Protein AF-A0A7J6N5G7-F1 (afdb_monomer_lite)

Secondary structure (DSSP, 8-state):
---SSSSSSS---------------PPPP---------------EEEGGGTT-TT---EEEPPPHHHHHHHHHHHHHHH----GGGSPPHHHHHHHHHHHHTT------TTTS-TTHHHHHHHHHHHTEEEETTEEEE----PPPPHHHHHHHHHHHHHHHHHTTS--HHHHHHHHHHHHHHHHHSGGGHHHHHHHHHHIIIIIHHHHHHH-TTS-HHHHHHHHHH-HHHHIIIIIHHHHHHHHHHTS-GGGGS------PPPP--SGGGEE---STTB---PPPTT-PEEB-TTT--B--PPTT--B-HHHHHHHHHHHHHHHTT----------------

Foldseek 3Di:
DDDDPPPPPPPPPPPPDDDDDDDDDDDDDDDDDDDDDDDDPPADKDALCQAFNVPGRDIFGFDDPVLLVVLVVVLCVVPNDDDPQLAADSVNLRSLVVCVVVVAQSHGDLVNQFGPNVVVVVVLVVVQFDQDVNDTHGDDPPDDDDPVSSVSSLSSSLNSCVSVVLADPVLSVLLVVLLVVLCVVQVVPVVLSSVLVNCLRRPVLVVVCVVPVPRRSSVSSNVSSVPPVSCCVSRVVVSVVVVLVVPPDPPPPDDDPDPDDDDDDDPSQQEDAPDDDFFDQLDADPSNHFYQDSVPRDTDNDHGDDGGDPVVVVVVVVVVVVVVVVPDDDDDDDDDDDDDDD

Organism: Perkinsus olseni (NCBI:txid32597)

Structure (mmCIF, N/CA/C/O backbone):
data_AF-A0A7J6N5G7-F1
#
_entry.id   AF-A0A7J6N5G7-F1
#
loop_
_atom_site.group_PDB
_atom_site.id
_atom_site.type_symbol
_atom_site.label_atom_id
_atom_site.label_alt_id
_atom_site.label_comp_id
_atom_site.label_asym_id
_atom_site.label_entity_id
_atom_site.label_seq_id
_atom_site.pdbx_PDB_ins_code
_atom_site.Cartn_x
_atom_site.Cartn_y
_atom_site.Cartn_z
_atom_site.occupancy
_atom_site.B_iso_or_equiv
_atom_site.auth_seq_id
_atom_site.auth_comp_id
_atom_site.auth_asym_id
_atom_site.auth_atom_id
_atom_site.pdbx_PDB_model_num
ATOM 1 N N . MET A 1 1 ? 9.348 24.529 26.855 1.00 42.06 1 MET A N 1
ATOM 2 C CA . MET A 1 1 ? 9.200 24.409 25.388 1.00 42.06 1 MET A CA 1
ATOM 3 C C . MET A 1 1 ? 7.740 24.044 25.091 1.00 42.06 1 MET A C 1
ATOM 5 O O . MET A 1 1 ? 7.434 22.924 24.722 1.00 42.06 1 MET A O 1
ATOM 9 N N . LEU A 1 2 ? 6.836 24.986 25.382 1.00 37.34 2 LEU A N 1
ATOM 10 C CA . LEU A 1 2 ? 5.372 24.853 25.409 1.00 37.34 2 LEU A CA 1
ATOM 11 C C . LEU A 1 2 ? 4.819 26.049 24.627 1.00 37.34 2 LEU A C 1
ATOM 13 O O . LEU A 1 2 ? 4.641 27.112 25.211 1.00 37.34 2 LEU A O 1
ATOM 17 N N . LEU A 1 3 ? 4.676 25.942 23.302 1.00 31.27 3 LEU A N 1
ATOM 18 C CA . LEU A 1 3 ? 4.141 27.064 22.513 1.00 31.27 3 LEU A CA 1
ATOM 19 C C . LEU A 1 3 ? 3.428 26.681 21.204 1.00 31.27 3 LEU A C 1
ATOM 21 O O . LEU A 1 3 ? 3.212 27.548 20.366 1.00 31.27 3 LEU A O 1
ATOM 25 N N . TYR A 1 4 ? 3.022 25.418 21.026 1.00 37.22 4 TYR A N 1
ATOM 26 C CA . TYR A 1 4 ? 2.276 24.997 19.827 1.00 37.22 4 TYR A CA 1
ATOM 27 C C . TYR A 1 4 ? 0.845 24.496 20.084 1.00 37.22 4 TYR A C 1
ATOM 29 O O . TYR A 1 4 ? 0.129 24.234 19.121 1.00 37.22 4 TYR A O 1
ATOM 37 N N . ASP A 1 5 ? 0.378 24.473 21.337 1.00 38.09 5 ASP A N 1
ATOM 38 C CA . ASP A 1 5 ? -0.960 23.958 21.679 1.00 38.09 5 ASP A CA 1
ATOM 39 C C . ASP A 1 5 ? -2.084 25.013 21.725 1.00 38.09 5 ASP A C 1
ATOM 41 O O . ASP A 1 5 ? -3.243 24.656 21.904 1.00 38.09 5 ASP A O 1
ATOM 45 N N . LEU A 1 6 ? -1.812 26.305 21.488 1.00 35.53 6 LEU A N 1
ATOM 46 C CA . LEU A 1 6 ? -2.852 27.348 21.599 1.00 35.53 6 LEU A CA 1
ATOM 47 C C . LEU A 1 6 ? -3.613 27.695 20.304 1.00 35.53 6 LEU A C 1
ATOM 49 O O . LEU A 1 6 ? -4.620 28.394 20.364 1.00 35.53 6 LEU A O 1
ATOM 53 N N . CYS A 1 7 ? -3.200 27.221 19.124 1.00 37.16 7 CYS A N 1
ATOM 54 C CA . CYS A 1 7 ? -3.794 27.702 17.861 1.00 37.16 7 CYS A CA 1
ATOM 55 C C . CYS A 1 7 ? -5.047 26.925 17.397 1.00 37.16 7 CYS A C 1
ATOM 57 O O . CYS A 1 7 ? -5.598 27.212 16.335 1.00 37.16 7 CYS A O 1
ATOM 59 N N . ARG A 1 8 ? -5.524 25.932 18.162 1.00 43.69 8 ARG A N 1
ATOM 60 C CA . ARG A 1 8 ? -6.646 25.074 17.733 1.00 43.69 8 ARG A CA 1
ATOM 61 C C . ARG A 1 8 ? -8.001 25.438 18.349 1.00 43.69 8 ARG A C 1
ATOM 63 O O . ARG A 1 8 ? -9.015 25.127 17.733 1.00 43.69 8 ARG A O 1
ATOM 70 N N . GLU A 1 9 ? -8.035 26.133 19.487 1.00 43.50 9 GLU A N 1
ATOM 71 C CA . GLU A 1 9 ? -9.290 26.386 20.223 1.00 43.50 9 GLU A CA 1
ATOM 72 C C . GLU A 1 9 ? -9.841 27.821 20.111 1.00 43.50 9 GLU A C 1
ATOM 74 O O . GLU A 1 9 ? -10.980 28.058 20.497 1.00 43.50 9 GLU A O 1
ATOM 79 N N . GLN A 1 10 ? -9.108 28.775 19.517 1.00 39.91 10 GLN A N 1
ATOM 80 C CA . GLN A 1 10 ? -9.564 30.177 19.387 1.00 39.91 10 GLN A CA 1
ATOM 81 C C . GLN A 1 10 ? -9.969 30.625 17.974 1.00 39.91 10 GLN A C 1
ATOM 83 O O . GLN A 1 10 ? -10.505 31.720 17.812 1.00 39.91 10 GLN A O 1
ATOM 88 N N . CYS A 1 11 ? -9.800 29.797 16.940 1.00 38.97 11 CYS A N 1
ATOM 89 C CA . CYS A 1 11 ? -10.343 30.121 15.618 1.00 38.97 11 CYS A CA 1
ATOM 90 C C . CYS A 1 11 ? -11.812 29.689 15.524 1.00 38.97 11 CYS A C 1
ATOM 92 O O . CYS A 1 11 ? -12.139 28.679 14.903 1.00 38.97 11 CYS A O 1
ATOM 94 N N . GLY A 1 12 ? -12.692 30.493 16.127 1.00 39.62 12 GLY A N 1
ATOM 95 C CA . GLY A 1 12 ? -14.143 30.488 15.922 1.00 39.62 12 GLY A CA 1
ATOM 96 C C . GLY A 1 12 ? -14.539 30.881 14.494 1.00 39.62 12 GLY A C 1
ATOM 97 O O . GLY A 1 12 ? -15.271 31.845 14.283 1.00 39.62 12 GLY A O 1
ATOM 98 N N . LEU A 1 13 ? -14.060 30.138 13.495 1.00 32.88 13 LEU A N 1
ATOM 99 C CA . LEU A 1 13 ? -14.545 30.234 12.125 1.00 32.88 13 LEU A CA 1
ATOM 100 C C . LEU A 1 13 ? -15.880 29.495 12.036 1.00 32.88 13 LEU A C 1
ATOM 102 O O . LEU A 1 13 ? -15.953 28.317 11.686 1.00 32.88 13 LEU A O 1
ATOM 106 N N . LEU A 1 14 ? -16.946 30.235 12.345 1.00 36.66 14 LEU A N 1
ATOM 107 C CA . LEU A 1 14 ? -18.265 29.994 11.780 1.00 36.66 14 LEU A CA 1
ATOM 108 C C . LEU A 1 14 ? -18.095 29.880 10.262 1.00 36.66 14 LEU A C 1
ATOM 110 O O . LEU A 1 14 ? -17.840 30.870 9.575 1.00 36.66 14 LEU A O 1
ATOM 114 N N . LEU A 1 15 ? -18.217 28.662 9.737 1.00 36.66 15 LEU A N 1
ATOM 115 C CA . LEU A 1 15 ? -18.420 28.430 8.314 1.00 36.66 15 LEU A CA 1
ATOM 116 C C . LEU A 1 15 ? -19.811 28.966 7.961 1.00 36.66 15 LEU A C 1
ATOM 118 O O . LEU A 1 15 ? -20.787 28.224 7.894 1.00 36.66 15 LEU A O 1
ATOM 122 N N . ALA A 1 16 ? -19.899 30.281 7.775 1.00 36.06 16 ALA A N 1
ATOM 123 C CA . ALA A 1 16 ? -21.010 30.906 7.094 1.00 36.06 16 ALA A CA 1
ATOM 124 C C . ALA A 1 16 ? -20.967 30.451 5.634 1.00 36.06 16 ALA A C 1
ATOM 126 O O . ALA A 1 16 ? -20.149 30.894 4.828 1.00 36.06 16 ALA A O 1
ATOM 127 N N . SER A 1 17 ? -21.857 29.520 5.320 1.00 42.69 17 SER A N 1
ATOM 128 C CA . SER A 1 17 ? -22.293 29.202 3.973 1.00 42.69 17 SER A CA 1
ATOM 129 C C . SER A 1 17 ? -22.656 30.490 3.234 1.00 42.69 17 SER A C 1
ATOM 131 O O . SER A 1 17 ? -23.582 31.198 3.631 1.00 42.69 17 SER A O 1
ATOM 133 N N . ARG A 1 18 ? -21.968 30.785 2.130 1.00 34.62 18 ARG A N 1
ATOM 134 C CA . ARG A 1 18 ? -22.496 31.699 1.114 1.00 34.62 18 ARG A CA 1
ATOM 135 C C . ARG A 1 18 ? -22.065 31.252 -0.276 1.00 34.62 18 ARG A C 1
ATOM 137 O O . ARG A 1 18 ? -21.105 31.747 -0.854 1.00 34.62 18 ARG A O 1
ATOM 144 N N . THR A 1 19 ? -22.800 30.277 -0.793 1.00 38.56 19 THR A N 1
ATOM 145 C CA . THR A 1 19 ? -22.878 29.973 -2.220 1.00 38.56 19 THR A CA 1
ATOM 146 C C . THR A 1 19 ? -23.928 30.899 -2.834 1.00 38.56 19 THR A C 1
ATOM 148 O O . THR A 1 19 ? -25.117 30.762 -2.571 1.00 38.56 19 THR A O 1
ATOM 151 N N . THR A 1 20 ? -23.477 31.859 -3.633 1.00 35.22 20 THR A N 1
ATOM 152 C CA . THR A 1 20 ? -24.257 32.674 -4.581 1.00 35.22 20 THR A CA 1
ATOM 153 C C . THR A 1 20 ? -23.272 32.937 -5.730 1.00 35.22 20 THR A C 1
ATOM 155 O O . THR A 1 20 ? -22.166 33.376 -5.438 1.00 35.22 20 THR A O 1
ATOM 158 N N . MET A 1 21 ? -23.509 32.657 -7.011 1.00 33.59 21 MET A N 1
ATOM 159 C CA . MET A 1 21 ? -24.745 32.706 -7.786 1.00 33.59 21 MET A CA 1
ATOM 160 C C . MET A 1 21 ? -24.687 31.740 -8.983 1.00 33.59 21 MET A C 1
ATOM 162 O O . MET A 1 21 ? -23.706 31.750 -9.719 1.00 33.59 21 MET A O 1
ATOM 166 N N . GLU A 1 22 ? -25.772 31.005 -9.226 1.00 37.59 22 GLU A N 1
ATOM 167 C CA . GLU A 1 22 ? -26.214 30.675 -10.586 1.00 37.59 22 GLU A CA 1
ATOM 168 C C . GLU A 1 22 ? -27.569 31.352 -10.808 1.00 37.59 22 GLU A C 1
ATOM 170 O O . GLU A 1 22 ? -28.441 31.357 -9.934 1.00 37.59 22 GLU A O 1
ATOM 175 N N . ALA A 1 23 ? -27.695 32.001 -11.960 1.00 41.81 23 ALA A N 1
ATOM 176 C CA . ALA A 1 23 ? -28.839 32.797 -12.355 1.00 41.81 23 ALA A CA 1
ATOM 177 C C . ALA A 1 23 ? -29.904 31.927 -13.046 1.00 41.81 23 ALA A C 1
ATOM 179 O O . ALA A 1 23 ? -29.663 31.382 -14.115 1.00 41.81 23 ALA A O 1
ATOM 180 N N . GLY A 1 24 ? -31.087 31.867 -12.428 1.00 36.72 24 GLY A N 1
ATOM 181 C CA . GLY A 1 24 ? -32.386 32.153 -13.051 1.00 36.72 24 GLY A CA 1
ATOM 182 C C . GLY A 1 24 ? -32.968 31.213 -14.118 1.00 36.72 24 GLY A C 1
ATOM 183 O O . GLY A 1 24 ? -32.646 31.338 -15.292 1.00 36.72 24 GLY A O 1
ATOM 184 N N . ALA A 1 25 ? -34.009 30.461 -13.732 1.00 43.69 25 ALA A N 1
ATOM 185 C CA . ALA A 1 25 ? -35.291 30.371 -14.456 1.00 43.69 25 ALA A CA 1
ATOM 186 C C . ALA A 1 25 ? -36.427 29.935 -13.486 1.00 43.69 25 ALA A C 1
ATOM 188 O O . ALA A 1 25 ? -36.133 29.278 -12.485 1.00 43.69 25 ALA A O 1
ATOM 189 N N . PRO A 1 26 ? -37.697 30.345 -13.702 1.00 52.44 26 PRO A N 1
ATOM 190 C CA . PRO A 1 26 ? -38.676 30.536 -12.627 1.00 52.44 26 PRO A CA 1
ATOM 191 C C . PRO A 1 26 ? -39.513 29.301 -12.262 1.00 52.44 26 PRO A C 1
ATOM 193 O O . PRO A 1 26 ? -39.851 28.464 -13.096 1.00 52.44 26 PRO A O 1
ATOM 196 N N . ALA A 1 27 ? -39.896 29.257 -10.983 1.00 43.00 27 ALA A N 1
ATOM 197 C CA . ALA A 1 27 ? -40.748 28.252 -10.362 1.00 43.00 27 ALA A CA 1
ATOM 198 C C . ALA A 1 27 ? -42.249 28.550 -10.544 1.00 43.00 27 ALA A C 1
ATOM 200 O O . ALA A 1 27 ? -42.696 29.680 -10.344 1.00 43.00 27 ALA A O 1
ATOM 201 N N . VAL A 1 28 ? -43.029 27.502 -10.825 1.00 53.41 28 VAL A N 1
ATOM 202 C CA . VAL A 1 28 ? -44.483 27.452 -10.605 1.00 53.41 28 VAL A CA 1
ATOM 203 C C . VAL A 1 28 ? -44.721 26.832 -9.228 1.00 53.41 28 VAL A C 1
ATOM 205 O O . VAL A 1 28 ? -44.154 25.793 -8.894 1.00 53.41 28 VAL A O 1
ATOM 208 N N . GLY A 1 29 ? -45.506 27.530 -8.408 1.00 49.00 29 GLY A N 1
ATOM 209 C CA . GLY A 1 29 ? -45.673 27.269 -6.985 1.00 49.00 29 GLY A CA 1
ATOM 210 C C . GLY A 1 29 ? -46.478 26.018 -6.633 1.00 49.00 29 GLY A C 1
ATOM 211 O O . GLY A 1 29 ? -47.439 25.644 -7.300 1.00 49.00 29 GLY A O 1
ATOM 212 N N . GLY A 1 30 ? -46.111 25.434 -5.495 1.00 43.88 30 GLY A N 1
ATOM 213 C CA . GLY A 1 30 ? -46.884 24.427 -4.780 1.00 43.88 30 GLY A CA 1
ATOM 214 C C . GLY A 1 30 ? -46.457 24.415 -3.315 1.00 43.88 30 GLY A C 1
ATOM 215 O O . GLY A 1 30 ? -45.415 23.864 -2.972 1.00 43.88 30 GLY A O 1
ATOM 216 N N . ALA A 1 31 ? -47.241 25.063 -2.454 1.00 47.94 31 ALA A N 1
ATOM 217 C CA . ALA A 1 31 ? -47.025 25.077 -1.013 1.00 47.94 31 ALA A CA 1
ATOM 218 C C . ALA A 1 31 ? -47.345 23.693 -0.427 1.00 47.94 31 ALA A C 1
ATOM 220 O O . ALA A 1 31 ? -48.491 23.244 -0.463 1.00 47.94 31 ALA A O 1
ATOM 221 N N . ARG A 1 32 ? -46.334 23.017 0.129 1.00 48.00 32 ARG A N 1
ATOM 222 C CA . ARG A 1 32 ? -46.497 21.790 0.918 1.00 48.00 32 ARG A CA 1
ATOM 223 C C . ARG A 1 32 ? -45.944 22.024 2.322 1.00 48.00 32 ARG A C 1
ATOM 225 O O . ARG A 1 32 ? -44.808 22.460 2.481 1.00 48.00 32 ARG A O 1
ATOM 232 N N . ALA A 1 33 ? -46.787 21.768 3.320 1.00 50.19 33 ALA A N 1
ATOM 233 C CA . ALA A 1 33 ? -46.494 21.935 4.737 1.00 50.19 33 ALA A CA 1
ATOM 234 C C . ALA A 1 33 ? -45.300 21.066 5.169 1.00 50.19 33 ALA A C 1
ATOM 236 O O . ALA A 1 33 ? -45.283 19.856 4.937 1.00 50.19 33 ALA A O 1
ATOM 237 N N . ALA A 1 34 ? -44.310 21.701 5.796 1.00 48.69 34 ALA A N 1
ATOM 238 C CA . ALA A 1 34 ? -43.117 21.062 6.328 1.00 48.69 34 ALA A CA 1
ATOM 239 C C . ALA A 1 34 ? -43.431 20.380 7.670 1.00 48.69 34 ALA A C 1
ATOM 241 O O . ALA A 1 34 ? -43.768 21.042 8.649 1.00 48.69 34 ALA A O 1
ATOM 242 N N . GLN A 1 35 ? -43.304 19.054 7.711 1.00 54.84 35 GLN A N 1
ATOM 243 C CA . GLN A 1 35 ? -43.205 18.292 8.953 1.00 54.84 35 GLN A CA 1
ATOM 244 C C . GLN A 1 35 ? -41.731 18.264 9.372 1.00 54.84 35 GLN A C 1
ATOM 246 O O . GLN A 1 35 ? -40.888 17.695 8.681 1.00 54.84 35 GLN A O 1
ATOM 251 N N . SER A 1 36 ? -41.412 18.914 10.489 1.00 54.22 36 SER A N 1
ATOM 252 C CA . SER A 1 36 ? -40.080 18.937 11.092 1.00 54.22 36 SER A CA 1
ATOM 253 C C . SER A 1 36 ? -39.845 17.657 11.898 1.00 54.22 36 SER A C 1
ATOM 255 O O . SER A 1 36 ? -40.132 17.605 13.094 1.00 54.22 36 SER A O 1
ATOM 257 N N . GLY A 1 37 ? -39.360 16.607 11.232 1.00 68.56 37 GLY A N 1
ATOM 258 C CA . GLY A 1 37 ? -38.784 15.437 11.899 1.00 68.56 37 GLY A CA 1
ATOM 259 C C . GLY A 1 37 ? -37.363 15.724 12.414 1.00 68.56 37 GLY A C 1
ATOM 260 O O . GLY A 1 37 ? -36.695 16.611 11.876 1.00 68.56 37 GLY A O 1
ATOM 261 N N . PRO A 1 38 ? -36.876 15.001 13.442 1.00 61.16 38 PRO A N 1
ATOM 262 C CA . PRO A 1 38 ? -35.502 15.124 13.918 1.00 61.16 38 PRO A CA 1
ATOM 263 C C . PRO A 1 38 ? -34.534 14.802 12.776 1.00 61.16 38 PRO A C 1
ATOM 265 O O . PRO A 1 38 ? -34.498 13.689 12.253 1.00 61.16 38 PRO A O 1
ATOM 268 N N . GLN A 1 39 ? -33.780 15.815 12.364 1.00 61.25 39 GLN A N 1
ATOM 269 C CA . GLN A 1 39 ? -32.855 15.754 11.244 1.00 61.25 39 GLN A CA 1
ATOM 270 C C . GLN A 1 39 ? -31.654 14.891 11.659 1.00 61.25 39 GLN A C 1
ATOM 272 O O . GLN A 1 39 ? -30.775 15.349 12.389 1.00 61.25 39 GLN A O 1
ATOM 277 N N . GLN A 1 40 ? -31.645 13.617 11.253 1.00 66.31 40 GLN A N 1
ATOM 278 C CA . GLN A 1 40 ? -30.474 12.757 11.411 1.00 66.31 40 GLN A CA 1
ATOM 279 C C . GLN A 1 40 ? -29.306 13.409 10.667 1.00 66.31 40 GLN A C 1
ATOM 281 O O . GLN A 1 40 ? -29.355 13.605 9.453 1.00 66.31 40 GLN A O 1
ATOM 286 N N . VAL A 1 41 ? -28.275 13.806 11.412 1.00 77.38 41 VAL A N 1
ATOM 287 C CA . VAL A 1 41 ? -27.042 14.346 10.839 1.00 77.38 41 VAL A CA 1
ATOM 288 C C . VAL A 1 41 ? -26.324 13.180 10.173 1.00 77.38 41 VAL A C 1
ATOM 290 O O . VAL A 1 41 ? -25.709 12.360 10.853 1.00 77.38 41 VAL A O 1
ATOM 293 N N . GLU A 1 42 ? -26.443 13.072 8.850 1.00 76.81 42 GLU A N 1
ATOM 294 C CA . GLU A 1 42 ? -25.726 12.038 8.112 1.00 76.81 42 GLU A CA 1
ATOM 295 C C . GLU A 1 42 ? -24.209 12.198 8.300 1.00 76.81 42 GLU A C 1
ATOM 297 O O . GLU A 1 42 ? -23.679 13.319 8.253 1.00 76.81 42 GLU A O 1
ATOM 302 N N . PRO A 1 43 ? -23.482 11.088 8.510 1.00 82.62 43 PRO A N 1
ATOM 303 C CA . PRO A 1 43 ? -22.042 11.131 8.667 1.00 82.62 43 PRO A CA 1
ATOM 304 C C . PRO A 1 43 ? -21.401 11.682 7.393 1.00 82.62 43 PRO A C 1
ATOM 306 O O . PRO A 1 43 ? -21.711 11.277 6.272 1.00 82.62 43 PRO A O 1
ATOM 309 N N . LYS A 1 44 ? -20.468 12.620 7.566 1.00 89.94 44 LYS A N 1
ATOM 310 C CA . LYS A 1 44 ? -19.748 13.254 6.460 1.00 89.94 44 LYS A CA 1
ATOM 311 C C . LYS A 1 44 ? -19.049 12.195 5.598 1.00 89.94 44 LYS A C 1
ATOM 313 O O . LYS A 1 44 ? -18.094 11.564 6.055 1.00 89.94 44 LYS A O 1
ATOM 318 N N . ARG A 1 45 ? -19.479 12.063 4.340 1.00 94.69 45 ARG A N 1
ATOM 319 C CA . ARG A 1 45 ? -18.858 11.175 3.346 1.00 94.69 45 ARG A CA 1
ATOM 320 C C . ARG A 1 45 ? -17.717 11.873 2.608 1.00 94.69 45 ARG A C 1
ATOM 322 O O . ARG A 1 45 ? -17.798 13.061 2.290 1.00 94.69 45 ARG A O 1
ATOM 329 N N . LEU A 1 46 ? -16.647 11.134 2.335 1.00 95.50 46 LEU A N 1
ATOM 330 C CA . LEU A 1 46 ? -15.479 11.585 1.574 1.00 95.50 46 LEU A CA 1
ATOM 331 C C . LEU A 1 46 ? -15.260 10.670 0.365 1.00 95.50 46 LEU A C 1
ATOM 333 O O . LEU A 1 46 ? -15.658 9.512 0.386 1.00 95.50 46 LEU A O 1
ATOM 337 N N . LYS A 1 47 ? -14.635 11.192 -0.697 1.00 96.56 47 LYS A N 1
ATOM 338 C CA . LYS A 1 47 ? -14.363 10.433 -1.929 1.00 96.56 47 LYS A CA 1
ATOM 339 C C . LYS A 1 47 ? -13.123 9.555 -1.787 1.00 96.56 47 LYS A C 1
ATOM 341 O O . LYS A 1 47 ? -12.082 10.062 -1.367 1.00 96.56 47 LYS A O 1
ATOM 346 N N . MET A 1 48 ? -13.214 8.299 -2.215 1.00 96.56 48 MET A N 1
ATOM 347 C CA . MET A 1 48 ? -12.121 7.324 -2.172 1.00 96.56 48 MET A CA 1
ATOM 348 C C . MET A 1 48 ? -10.936 7.757 -3.052 1.00 96.56 48 MET A C 1
ATOM 350 O O . MET A 1 48 ? -9.786 7.696 -2.612 1.00 96.56 48 MET A O 1
ATOM 354 N N . SER A 1 49 ? -11.219 8.362 -4.213 1.00 94.31 49 SER A N 1
ATOM 355 C CA . SER A 1 49 ? -10.226 8.923 -5.147 1.00 94.31 49 SER A CA 1
ATOM 356 C C . SER A 1 49 ? -9.262 9.958 -4.593 1.00 94.31 49 SER A C 1
ATOM 358 O O . SER A 1 49 ? -8.199 10.192 -5.172 1.00 94.31 49 SER A O 1
ATOM 360 N N . LEU A 1 50 ? -9.600 10.590 -3.472 1.00 92.62 50 LEU A N 1
ATOM 361 C CA . LEU A 1 50 ? -8.712 11.548 -2.824 1.00 92.62 50 LEU A CA 1
ATOM 362 C C . LEU A 1 50 ? -7.747 10.896 -1.837 1.00 92.62 50 LEU A C 1
ATOM 364 O O . LEU A 1 50 ? -6.734 11.514 -1.525 1.00 92.62 50 LEU A O 1
ATOM 368 N N . PHE A 1 51 ? -8.070 9.704 -1.332 1.00 94.50 51 PHE A N 1
ATOM 369 C CA . PHE A 1 51 ? -7.375 9.109 -0.192 1.00 94.50 51 PHE A CA 1
ATOM 370 C C . PHE A 1 51 ? -6.683 7.790 -0.528 1.00 94.50 51 PHE A C 1
ATOM 372 O O . PHE A 1 51 ? -5.582 7.573 -0.035 1.00 94.50 51 PHE A O 1
ATOM 379 N N . VAL A 1 52 ? -7.278 6.951 -1.379 1.00 95.38 52 VAL A N 1
ATOM 380 C CA . VAL A 1 52 ? -6.820 5.575 -1.626 1.00 95.38 52 VAL A CA 1
ATOM 381 C C . VAL A 1 52 ? -6.326 5.386 -3.053 1.00 95.38 52 VAL A C 1
ATOM 383 O O . VAL A 1 52 ? -5.149 5.084 -3.242 1.00 95.38 52 VAL A O 1
ATOM 386 N N . ASP A 1 53 ? -7.184 5.587 -4.054 1.00 94.38 53 ASP A N 1
ATOM 387 C CA . ASP A 1 53 ? -6.826 5.381 -5.457 1.00 94.38 53 ASP A CA 1
ATOM 388 C C . ASP A 1 53 ? -7.584 6.328 -6.377 1.00 94.38 53 ASP A C 1
ATOM 390 O O . ASP A 1 53 ? -8.804 6.343 -6.383 1.00 94.38 53 ASP A O 1
ATOM 394 N N . SER A 1 54 ? -6.865 7.093 -7.197 1.00 91.94 54 SER A N 1
ATOM 395 C CA . SER A 1 54 ? -7.420 8.163 -8.031 1.00 91.94 54 SER A CA 1
ATOM 396 C C . SER A 1 54 ? -8.512 7.739 -9.019 1.00 91.94 54 SER A C 1
ATOM 398 O O . SER A 1 54 ? -9.228 8.615 -9.500 1.00 91.94 54 SER A O 1
ATOM 400 N N . VAL A 1 55 ? -8.624 6.444 -9.325 1.00 93.25 55 VAL A N 1
ATOM 401 C CA . VAL A 1 55 ? -9.657 5.884 -10.213 1.00 93.25 55 VAL A CA 1
ATOM 402 C C . VAL A 1 55 ? -10.884 5.355 -9.461 1.00 93.25 55 VAL A C 1
ATOM 404 O O . VAL A 1 55 ? -11.838 4.912 -10.090 1.00 93.25 55 VAL A O 1
ATOM 407 N N . ASP A 1 56 ? -10.871 5.402 -8.130 1.00 95.06 56 ASP A N 1
ATOM 408 C CA . ASP A 1 56 ? -11.956 4.921 -7.281 1.00 95.06 56 ASP A CA 1
ATOM 409 C C . ASP A 1 56 ? -12.986 6.037 -7.022 1.00 95.06 56 ASP A C 1
ATOM 411 O O . ASP A 1 56 ? -12.771 6.970 -6.235 1.00 95.06 56 ASP A O 1
ATOM 415 N N . ASP A 1 57 ? -14.126 5.946 -7.707 1.00 95.62 57 ASP A N 1
ATOM 416 C CA . ASP A 1 57 ? -15.252 6.878 -7.574 1.00 95.62 57 ASP A CA 1
ATOM 417 C C . ASP A 1 57 ? -16.130 6.614 -6.335 1.00 95.62 57 ASP A C 1
ATOM 419 O O . ASP A 1 57 ? -17.123 7.315 -6.108 1.00 95.62 57 ASP A O 1
ATOM 423 N N . GLY A 1 58 ? -15.754 5.643 -5.499 1.00 96.88 58 GLY A N 1
ATOM 424 C CA . GLY A 1 58 ? -16.430 5.312 -4.256 1.00 96.88 58 GLY A CA 1
ATOM 425 C C . GLY A 1 58 ? -16.397 6.432 -3.213 1.00 96.88 58 GLY A C 1
ATOM 426 O O . GLY A 1 58 ? -15.718 7.463 -3.331 1.00 96.88 58 GLY A O 1
ATOM 427 N N . SER A 1 59 ? -17.148 6.230 -2.130 1.00 97.25 59 SER A N 1
ATOM 428 C CA . SER A 1 59 ? -17.135 7.145 -0.989 1.00 97.25 59 SER A CA 1
ATOM 429 C C . SER A 1 59 ? -17.300 6.422 0.337 1.00 97.25 59 SER A C 1
ATOM 431 O O . SER A 1 59 ? -18.117 5.514 0.455 1.00 97.25 59 SER A O 1
ATOM 433 N N . PHE A 1 60 ? -16.578 6.894 1.349 1.00 97.38 60 PHE A N 1
ATOM 434 C CA . PHE A 1 60 ? -16.516 6.282 2.673 1.00 97.38 60 PHE A CA 1
ATOM 435 C C . PHE A 1 60 ? -16.982 7.249 3.763 1.00 97.38 60 PHE A C 1
ATOM 437 O O . PHE A 1 60 ? -16.932 8.476 3.600 1.00 97.38 60 PHE A O 1
ATOM 444 N N . ALA A 1 61 ? -17.437 6.687 4.882 1.00 97.00 61 ALA A N 1
ATOM 445 C CA . ALA A 1 61 ? -17.751 7.433 6.094 1.00 97.00 61 ALA A CA 1
ATOM 446 C C . ALA A 1 61 ? -16.490 7.615 6.947 1.00 97.00 61 ALA A C 1
ATOM 448 O O . ALA A 1 61 ? -15.641 6.731 7.035 1.00 97.00 61 ALA A O 1
ATOM 449 N N . LEU A 1 62 ? -16.360 8.780 7.573 1.00 96.75 62 LEU A N 1
ATOM 450 C CA . LEU A 1 62 ? -15.219 9.079 8.429 1.00 96.75 62 LEU A CA 1
ATOM 451 C C . LEU A 1 62 ? -15.387 8.424 9.806 1.00 96.75 62 LEU A C 1
ATOM 453 O O . LEU A 1 62 ? -16.443 8.566 10.419 1.00 96.75 62 LEU A O 1
ATOM 457 N N . LEU A 1 63 ? -14.330 7.785 10.312 1.00 96.44 63 LEU A N 1
ATOM 458 C CA . LEU A 1 63 ? -14.283 7.247 11.671 1.00 96.44 63 LEU A CA 1
ATOM 459 C C . LEU A 1 63 ? -14.596 8.318 12.724 1.00 96.44 63 LEU A C 1
ATOM 461 O O . LEU A 1 63 ? -14.195 9.489 12.598 1.00 96.44 63 LEU A O 1
ATOM 465 N N . ALA A 1 64 ? -15.252 7.889 13.805 1.00 96.12 64 ALA A N 1
ATOM 466 C CA . ALA A 1 64 ? -15.403 8.707 14.999 1.00 96.12 64 ALA A CA 1
ATOM 467 C C . ALA A 1 64 ? -14.021 9.117 15.538 1.00 96.12 64 ALA A C 1
ATOM 469 O O . ALA A 1 64 ? -13.012 8.428 15.343 1.00 96.12 64 ALA A O 1
ATOM 470 N N . ILE A 1 65 ? -13.947 10.288 16.175 1.00 96.50 65 ILE A N 1
ATOM 471 C CA . ILE A 1 65 ? -12.671 10.804 16.699 1.00 96.50 65 ILE A CA 1
ATOM 472 C C . ILE A 1 65 ? -12.162 9.876 17.801 1.00 96.50 65 ILE A C 1
ATOM 474 O O . ILE A 1 65 ? -10.962 9.613 17.891 1.00 96.50 65 ILE A O 1
ATOM 478 N N . GLU A 1 66 ? -13.086 9.365 18.602 1.00 97.31 66 GLU A N 1
ATOM 479 C CA . GLU A 1 66 ? -12.875 8.465 19.722 1.00 97.31 66 GLU A CA 1
ATOM 480 C C . GLU A 1 66 ? -12.287 7.136 19.236 1.00 97.31 66 GLU A C 1
ATOM 482 O O . GLU A 1 66 ? -11.263 6.699 19.763 1.00 97.31 66 GLU A O 1
ATOM 487 N N . ASP A 1 67 ? -12.850 6.558 18.169 1.00 97.44 67 ASP A N 1
ATOM 488 C CA . ASP A 1 67 ? -12.381 5.303 17.564 1.00 97.44 67 ASP A CA 1
ATOM 489 C C . ASP A 1 67 ? -10.980 5.433 16.962 1.00 97.44 67 ASP A C 1
ATOM 491 O O . ASP A 1 67 ? -10.125 4.566 17.136 1.00 97.44 67 ASP A O 1
ATOM 495 N N . TYR A 1 68 ? -10.704 6.534 16.261 1.00 97.88 68 TYR A N 1
ATOM 496 C CA . TYR A 1 68 ? -9.359 6.796 15.750 1.00 97.88 68 TYR A CA 1
ATOM 497 C C . TYR A 1 68 ? -8.351 6.977 16.895 1.00 97.88 68 TYR A C 1
ATOM 499 O O . TYR A 1 68 ? -7.246 6.432 16.858 1.00 97.88 68 TYR A O 1
ATOM 507 N N . SER A 1 69 ? -8.732 7.735 17.927 1.00 97.94 69 SER A N 1
ATOM 508 C CA . SER A 1 69 ? -7.852 8.051 19.055 1.00 97.94 69 SER A CA 1
ATOM 509 C C . SER A 1 69 ? -7.547 6.817 19.901 1.00 97.94 69 SER A C 1
ATOM 511 O O . SER A 1 69 ? -6.413 6.657 20.352 1.00 97.94 69 SER A O 1
ATOM 513 N N . SER A 1 70 ? -8.525 5.927 20.091 1.00 98.12 70 SER A N 1
ATOM 514 C CA . SER A 1 70 ? -8.343 4.670 20.820 1.00 98.12 70 SER A CA 1
ATOM 515 C C . SER A 1 70 ? -7.394 3.728 20.075 1.00 98.12 70 SER A C 1
ATOM 517 O O . SER A 1 70 ? -6.432 3.250 20.677 1.00 98.12 70 SER A O 1
ATOM 519 N N . ARG A 1 71 ? -7.569 3.563 18.755 1.00 98.19 71 ARG A N 1
ATOM 520 C CA . ARG A 1 71 ? -6.661 2.782 17.894 1.00 98.19 71 ARG A CA 1
ATOM 521 C C . ARG A 1 71 ? -5.243 3.338 17.900 1.00 98.19 71 ARG A C 1
ATOM 523 O O . ARG A 1 71 ? -4.286 2.585 18.055 1.00 98.19 71 ARG A O 1
ATOM 530 N N . LEU A 1 72 ? -5.092 4.658 17.783 1.00 97.94 72 LEU A N 1
ATOM 531 C CA . LEU A 1 72 ? -3.778 5.302 17.827 1.00 97.94 72 LEU A CA 1
ATOM 532 C C . LEU A 1 72 ? -3.107 5.135 19.196 1.00 97.94 72 LEU A C 1
ATOM 534 O O . LEU A 1 72 ? -1.906 4.878 19.264 1.00 97.94 72 LEU A O 1
ATOM 538 N N . LYS A 1 73 ? -3.870 5.260 20.288 1.00 97.75 73 LYS A N 1
ATOM 539 C CA . LYS A 1 73 ? -3.364 5.036 21.646 1.00 97.75 73 LYS A CA 1
ATOM 540 C C . LYS A 1 73 ? -2.892 3.595 21.822 1.00 97.75 73 LYS A C 1
ATOM 542 O O . LYS A 1 73 ? -1.788 3.394 22.315 1.00 97.75 73 LYS A O 1
ATOM 547 N N . PHE A 1 74 ? -3.689 2.619 21.394 1.00 97.44 74 PHE A N 1
ATOM 548 C CA . PHE A 1 74 ? -3.329 1.204 21.453 1.00 97.44 74 PHE A CA 1
ATOM 549 C C . PHE A 1 74 ? -2.074 0.899 20.623 1.00 97.44 74 PHE A C 1
ATOM 551 O O . PHE A 1 74 ? -1.128 0.296 21.124 1.00 97.44 74 PHE A O 1
ATOM 558 N N . PHE A 1 75 ? -2.001 1.417 19.395 1.00 97.62 75 PHE A N 1
ATOM 559 C CA . PHE A 1 75 ? -0.817 1.298 18.546 1.00 97.62 75 PHE A CA 1
ATOM 560 C C . PHE A 1 75 ? 0.444 1.853 19.228 1.00 97.62 75 PHE A C 1
ATOM 562 O O . PHE A 1 75 ? 1.470 1.178 19.286 1.00 97.62 75 PHE A O 1
ATOM 569 N N . LYS A 1 76 ? 0.365 3.051 19.819 1.00 97.25 76 LYS A N 1
ATOM 570 C CA . LYS A 1 76 ? 1.486 3.650 20.561 1.00 97.25 76 LYS A CA 1
ATOM 571 C C . LYS A 1 76 ? 1.865 2.871 21.820 1.00 97.25 76 LYS A C 1
ATOM 573 O O . LYS A 1 76 ? 3.034 2.847 22.186 1.00 97.25 76 LYS A O 1
ATOM 578 N N . GLN A 1 77 ? 0.903 2.238 22.489 1.00 97.25 77 GLN A N 1
ATOM 579 C CA . GLN A 1 77 ? 1.182 1.382 23.645 1.00 97.25 77 GLN A CA 1
ATOM 580 C C . GLN A 1 77 ? 1.972 0.132 23.251 1.00 97.25 77 GLN A C 1
ATOM 582 O O . GLN A 1 77 ? 2.862 -0.274 23.992 1.00 97.25 77 GLN A O 1
ATOM 587 N N . LEU A 1 78 ? 1.669 -0.458 22.092 1.00 95.50 78 LEU A N 1
ATOM 588 C CA . LEU A 1 78 ? 2.351 -1.656 21.605 1.00 95.50 78 LEU A CA 1
ATOM 589 C C . LEU A 1 78 ? 3.732 -1.366 21.006 1.00 95.50 78 LEU A C 1
ATOM 591 O O . LEU A 1 78 ? 4.654 -2.155 21.196 1.00 95.50 78 LEU A O 1
ATOM 595 N N . TYR A 1 79 ? 3.875 -0.257 20.275 1.00 94.62 79 TYR A N 1
ATOM 596 C CA . TYR A 1 79 ? 5.046 -0.010 19.422 1.00 94.62 79 TYR A CA 1
ATOM 597 C C . TYR A 1 79 ? 5.847 1.246 19.785 1.00 94.62 79 TYR A C 1
ATOM 599 O O . TYR A 1 79 ? 6.885 1.508 19.179 1.00 94.62 79 TYR A O 1
ATOM 607 N N . GLY A 1 80 ? 5.396 2.011 20.777 1.00 95.81 80 GLY A N 1
ATOM 608 C CA . GLY A 1 80 ? 6.007 3.275 21.175 1.00 95.81 80 GLY A CA 1
ATOM 609 C C . GLY A 1 80 ? 5.623 4.447 20.271 1.00 95.81 80 GLY A C 1
ATOM 610 O O . GLY A 1 80 ? 4.693 4.386 19.461 1.00 95.81 80 GLY A O 1
ATOM 611 N N . ASP A 1 81 ? 6.334 5.561 20.436 1.00 94.25 81 ASP A N 1
ATOM 612 C CA . ASP A 1 81 ? 6.109 6.752 19.625 1.00 94.25 81 ASP A CA 1
ATOM 613 C C . ASP A 1 81 ? 6.740 6.620 18.235 1.00 94.25 81 ASP A C 1
ATOM 615 O O . ASP A 1 81 ? 7.921 6.312 18.083 1.00 94.25 81 ASP A O 1
ATOM 619 N N . VAL A 1 82 ? 5.942 6.924 17.211 1.00 92.56 82 VAL A N 1
ATOM 620 C CA . VAL A 1 82 ? 6.376 7.000 15.812 1.00 92.56 82 VAL A CA 1
ATOM 621 C C . VAL A 1 82 ? 6.348 8.453 15.319 1.00 92.56 82 VAL A C 1
ATOM 623 O O . VAL A 1 82 ? 5.530 9.250 15.797 1.00 92.56 82 VAL A O 1
ATOM 626 N N . PRO A 1 83 ? 7.200 8.830 14.346 1.00 94.25 83 PRO A N 1
ATOM 627 C CA . PRO A 1 83 ? 7.167 10.161 13.749 1.00 94.25 83 PRO A CA 1
ATOM 628 C C . PRO A 1 83 ? 5.779 10.511 13.199 1.00 94.25 83 PRO A C 1
ATOM 630 O O . PRO A 1 83 ? 5.188 9.732 12.456 1.00 94.25 83 PRO A O 1
ATOM 633 N N . VAL A 1 84 ? 5.287 11.720 13.494 1.00 90.88 84 VAL A N 1
ATOM 634 C CA . VAL A 1 84 ? 3.956 12.193 13.058 1.00 90.88 84 VAL A CA 1
ATOM 635 C C . VAL A 1 84 ? 3.696 12.009 11.553 1.00 90.88 84 VAL A C 1
ATOM 637 O O . VAL A 1 84 ? 2.603 11.562 11.215 1.00 90.88 84 VAL A O 1
ATOM 640 N N . PRO A 1 85 ? 4.651 12.270 10.634 1.00 93.25 85 PRO A N 1
ATOM 641 C CA . PRO A 1 85 ? 4.423 12.058 9.201 1.00 93.25 85 PRO A CA 1
ATOM 642 C C . PRO A 1 8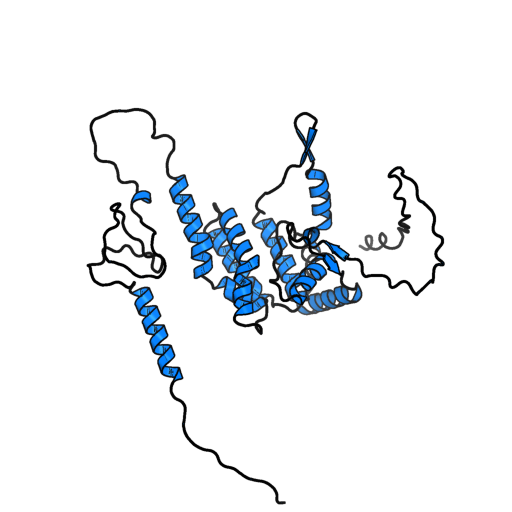5 ? 4.165 10.599 8.802 1.00 93.25 85 PRO A C 1
ATOM 644 O O . PRO A 1 85 ? 3.657 10.362 7.713 1.00 93.25 85 PRO A O 1
ATOM 647 N N . GLN A 1 86 ? 4.533 9.636 9.652 1.00 94.94 86 GLN A N 1
ATOM 648 C CA . GLN A 1 86 ? 4.343 8.202 9.425 1.00 94.94 86 GLN A CA 1
ATOM 649 C C . GLN A 1 86 ? 3.030 7.675 10.023 1.00 94.94 86 GLN A C 1
ATOM 651 O O . GLN A 1 86 ? 2.713 6.499 9.845 1.00 94.94 86 GLN A O 1
ATOM 656 N N . ILE A 1 87 ? 2.284 8.506 10.757 1.00 96.38 87 ILE A N 1
ATOM 657 C CA . ILE A 1 87 ? 0.989 8.135 11.332 1.00 96.38 87 ILE A CA 1
ATOM 658 C C . ILE A 1 87 ? -0.085 8.354 10.259 1.00 96.38 87 ILE A C 1
ATOM 660 O O . ILE A 1 87 ? -0.194 9.478 9.759 1.00 96.38 87 ILE A O 1
ATOM 664 N N . PRO A 1 88 ? -0.889 7.332 9.908 1.00 97.12 88 PRO A N 1
ATOM 665 C CA . PRO A 1 88 ? -1.990 7.513 8.972 1.00 97.12 88 PRO A CA 1
ATOM 666 C C . PRO A 1 88 ? -2.992 8.512 9.538 1.00 97.12 88 PRO A C 1
ATOM 668 O O . PRO A 1 88 ? -3.371 8.454 10.708 1.00 97.12 88 PRO A O 1
ATOM 671 N N . THR A 1 89 ? -3.441 9.436 8.700 1.00 96.62 89 THR A N 1
ATOM 672 C CA . THR A 1 89 ? -4.504 10.364 9.076 1.00 96.62 89 THR A CA 1
ATOM 673 C C . THR A 1 89 ? -5.814 9.614 9.308 1.00 96.62 89 THR A C 1
ATOM 675 O O . THR A 1 89 ? -6.027 8.507 8.810 1.00 96.62 89 THR A O 1
ATOM 678 N N . ARG A 1 90 ? -6.746 10.234 10.041 1.00 96.50 90 ARG A N 1
ATOM 679 C CA . ARG A 1 90 ? -8.078 9.654 10.262 1.00 96.50 90 ARG A CA 1
ATOM 680 C C . ARG A 1 90 ? -8.788 9.352 8.946 1.00 96.50 90 ARG A C 1
ATOM 682 O O . ARG A 1 90 ? -9.461 8.334 8.841 1.00 96.50 90 ARG A O 1
ATOM 689 N N . GLU A 1 91 ? -8.654 10.231 7.957 1.00 96.44 91 GLU A N 1
ATOM 690 C CA . GLU A 1 91 ? -9.265 10.046 6.643 1.00 96.44 91 GLU A CA 1
ATOM 691 C C . GLU A 1 91 ? -8.663 8.851 5.892 1.00 96.44 91 GLU A C 1
ATOM 693 O O . GLU A 1 91 ? -9.424 8.032 5.390 1.00 96.44 91 GLU A O 1
ATOM 698 N N . GLU A 1 92 ? -7.334 8.712 5.879 1.00 97.19 92 GLU A N 1
ATOM 699 C CA . GLU A 1 92 ? -6.634 7.557 5.295 1.00 97.19 92 GLU A CA 1
ATOM 700 C C . GLU A 1 92 ? -7.055 6.244 5.971 1.00 97.19 92 GLU A C 1
ATOM 702 O O . GLU A 1 92 ? -7.451 5.297 5.292 1.00 97.19 92 GLU A O 1
ATOM 707 N N . LEU A 1 93 ? -7.052 6.205 7.309 1.00 97.88 93 LEU A N 1
ATOM 708 C CA . LEU A 1 93 ? -7.447 5.019 8.074 1.00 97.88 93 LEU A CA 1
ATOM 709 C C . LEU A 1 93 ? -8.911 4.626 7.813 1.00 97.88 93 LEU A C 1
ATOM 711 O O . LEU A 1 93 ? -9.206 3.447 7.644 1.00 97.88 93 LEU A O 1
ATOM 715 N N . SER A 1 94 ? -9.816 5.610 7.745 1.00 97.88 94 SER A N 1
ATOM 716 C CA . SER A 1 94 ? -11.244 5.369 7.477 1.00 97.88 94 SER A CA 1
ATOM 717 C C . SER A 1 94 ? -11.479 4.852 6.057 1.00 97.88 94 SER A C 1
ATOM 719 O O . SER A 1 94 ? -12.289 3.953 5.853 1.00 97.88 94 SER A O 1
ATOM 721 N N . ALA A 1 95 ? -10.761 5.405 5.075 1.00 97.88 95 ALA A N 1
ATOM 722 C CA . ALA A 1 95 ? -10.866 4.986 3.683 1.00 97.88 95 ALA A CA 1
ATOM 723 C C . ALA A 1 95 ? -10.431 3.524 3.508 1.00 97.88 95 ALA A C 1
ATOM 725 O O . ALA A 1 95 ? -11.148 2.725 2.909 1.00 97.88 95 ALA A O 1
ATOM 726 N N . LEU A 1 96 ? -9.288 3.163 4.101 1.00 98.31 96 LEU A N 1
ATOM 727 C CA . LEU A 1 96 ? -8.781 1.794 4.074 1.00 98.31 96 LEU A CA 1
ATOM 728 C C . LEU A 1 96 ? -9.704 0.825 4.827 1.00 98.31 96 LEU A C 1
ATOM 730 O O . LEU A 1 96 ? -9.958 -0.274 4.343 1.00 98.31 96 LEU A O 1
ATOM 734 N N . GLN A 1 97 ? -10.253 1.238 5.974 1.00 98.25 97 GLN A N 1
ATOM 735 C CA . GLN A 1 97 ? -11.217 0.428 6.719 1.00 98.25 97 GLN A CA 1
ATOM 736 C C . GLN A 1 97 ? -12.483 0.140 5.907 1.00 98.25 97 GLN A C 1
ATOM 738 O O . GLN A 1 97 ? -12.969 -0.983 5.949 1.00 98.25 97 GLN A O 1
ATOM 743 N N . SER A 1 98 ? -13.005 1.119 5.160 1.00 97.94 98 SER A N 1
ATOM 744 C CA . SER A 1 98 ? -14.188 0.918 4.311 1.00 97.94 98 SER A CA 1
ATOM 745 C C . SER A 1 98 ? -13.973 -0.214 3.306 1.00 97.94 98 SER A C 1
ATOM 747 O O . SER A 1 98 ? -14.829 -1.081 3.198 1.00 97.94 98 SER A O 1
ATOM 749 N N . ARG A 1 99 ? -12.804 -0.265 2.648 1.00 97.12 99 ARG A N 1
ATOM 750 C CA . ARG A 1 99 ? -12.463 -1.357 1.717 1.00 97.12 99 ARG A CA 1
ATOM 751 C C . ARG A 1 99 ? -12.391 -2.711 2.413 1.00 97.12 99 ARG A C 1
ATOM 753 O O . ARG A 1 99 ? -12.928 -3.694 1.925 1.00 97.12 99 ARG A O 1
ATOM 760 N N . LEU A 1 100 ? -11.751 -2.748 3.580 1.00 97.44 100 LEU A N 1
ATOM 761 C CA . LEU A 1 100 ? -11.610 -3.974 4.366 1.00 97.44 100 LEU A CA 1
ATOM 762 C C . LEU A 1 100 ? -12.960 -4.516 4.856 1.00 97.44 100 LEU A C 1
ATOM 764 O O . LEU A 1 100 ? -13.133 -5.726 4.935 1.00 97.44 100 LEU A O 1
ATOM 768 N N . LEU A 1 101 ? -13.915 -3.640 5.182 1.00 97.31 101 LEU A N 1
ATOM 769 C CA . LEU A 1 101 ? -15.275 -4.040 5.560 1.00 97.31 101 LEU A CA 1
ATOM 770 C C . LEU A 1 101 ? -16.064 -4.636 4.388 1.00 97.31 101 LEU A C 1
ATOM 772 O O . LEU A 1 101 ? -16.972 -5.432 4.613 1.00 97.31 101 LEU A O 1
ATOM 776 N N . GLU A 1 102 ? -15.710 -4.267 3.160 1.00 96.31 102 GLU A N 1
ATOM 777 C CA . GLU A 1 102 ? -16.259 -4.823 1.919 1.00 96.31 102 GLU A CA 1
ATOM 778 C C . GLU A 1 102 ? -15.508 -6.098 1.471 1.00 96.31 102 GLU A C 1
ATOM 780 O O . GLU A 1 102 ? -15.785 -6.626 0.399 1.00 96.31 102 GLU A O 1
ATOM 785 N N . ASP A 1 103 ? -14.575 -6.600 2.298 1.00 94.50 103 ASP A N 1
ATOM 786 C CA . ASP A 1 103 ? -13.651 -7.714 2.011 1.00 94.50 103 ASP A CA 1
ATOM 787 C C . ASP A 1 103 ? -12.852 -7.523 0.708 1.00 94.50 103 ASP A C 1
ATOM 789 O O . ASP A 1 103 ? -12.384 -8.469 0.077 1.00 94.50 103 ASP A O 1
ATOM 793 N N . GLU A 1 104 ? -12.662 -6.267 0.298 1.00 96.12 104 GLU A N 1
ATOM 794 C CA . GLU A 1 104 ? -11.834 -5.936 -0.850 1.00 96.12 104 GLU A CA 1
ATOM 795 C C . GLU A 1 104 ? -10.347 -5.942 -0.486 1.00 96.12 104 GLU A C 1
ATOM 797 O O . GLU A 1 104 ? -9.950 -5.707 0.661 1.00 96.12 104 GLU A O 1
ATOM 802 N N . SER A 1 105 ? -9.497 -6.116 -1.506 1.00 96.56 105 SER A N 1
ATOM 803 C CA . SER A 1 105 ? -8.052 -5.969 -1.334 1.00 96.56 105 SER A CA 1
ATOM 804 C C . SER A 1 105 ? -7.713 -4.619 -0.679 1.00 96.56 105 SER A C 1
ATOM 806 O O . SER A 1 105 ? -8.216 -3.577 -1.128 1.00 96.56 105 SER A O 1
ATOM 808 N N . PRO A 1 106 ? -6.814 -4.587 0.328 1.00 97.44 106 PRO A N 1
ATOM 809 C CA . PRO A 1 106 ? -6.345 -3.367 0.982 1.00 97.44 106 PRO A CA 1
ATOM 810 C C . PRO A 1 106 ? -5.360 -2.603 0.087 1.00 97.44 106 PRO A C 1
ATOM 812 O O . PRO A 1 106 ? -4.256 -2.227 0.489 1.00 97.44 106 PRO A O 1
ATOM 815 N N . PHE A 1 107 ? -5.725 -2.401 -1.174 1.00 97.75 107 PHE A N 1
ATOM 816 C CA . PHE A 1 107 ? -4.929 -1.662 -2.125 1.00 97.75 107 PHE A CA 1
ATOM 817 C C . PHE A 1 107 ? -4.994 -0.171 -1.826 1.00 97.75 107 PHE A C 1
ATOM 819 O O . PHE A 1 107 ? -6.063 0.409 -1.665 1.00 97.75 107 PHE A O 1
ATOM 826 N N . VAL A 1 108 ? -3.821 0.458 -1.818 1.00 97.56 108 VAL A N 1
ATOM 827 C CA . VAL A 1 108 ? -3.683 1.913 -1.826 1.00 97.56 108 VAL A CA 1
ATOM 828 C C . VAL A 1 108 ? -2.663 2.305 -2.884 1.00 97.56 108 VAL A C 1
ATOM 830 O O . VAL A 1 108 ? -1.575 1.718 -2.987 1.00 97.56 108 VAL A O 1
ATOM 833 N N . ASN A 1 109 ? -2.995 3.317 -3.672 1.00 95.69 109 ASN A N 1
ATOM 834 C CA . ASN A 1 109 ? -2.113 3.867 -4.679 1.00 95.69 109 ASN A CA 1
ATOM 835 C C . ASN A 1 109 ? -1.091 4.784 -3.996 1.00 95.69 109 ASN A C 1
ATOM 837 O O . ASN A 1 109 ? -1.438 5.863 -3.524 1.00 95.69 109 ASN A O 1
ATOM 841 N N . PHE A 1 110 ? 0.187 4.394 -3.961 1.00 95.50 110 PHE A N 1
ATOM 842 C CA . PHE A 1 110 ? 1.245 5.178 -3.299 1.00 95.50 110 PHE A CA 1
ATOM 843 C C . PHE A 1 110 ? 1.561 6.513 -3.987 1.00 95.50 110 PHE A C 1
ATOM 845 O O . PHE A 1 110 ? 2.331 7.316 -3.465 1.00 95.50 110 PHE A O 1
ATOM 852 N N . ARG A 1 111 ? 0.950 6.804 -5.140 1.00 90.62 111 ARG A N 1
ATOM 853 C CA . ARG A 1 111 ? 0.964 8.155 -5.710 1.00 90.62 111 ARG A CA 1
ATOM 854 C C . ARG A 1 111 ? 0.028 9.094 -4.949 1.00 90.62 111 ARG A C 1
ATOM 856 O O . ARG A 1 111 ? 0.326 10.281 -4.861 1.00 90.62 111 ARG A O 1
ATOM 863 N N . VAL A 1 112 ? -1.061 8.561 -4.392 1.00 91.69 112 VAL A N 1
ATOM 864 C CA . VAL A 1 112 ? -2.085 9.287 -3.625 1.00 91.69 112 VAL A CA 1
ATOM 865 C C . VAL A 1 112 ? -1.828 9.165 -2.119 1.00 91.69 112 VAL A C 1
ATOM 867 O O . VAL A 1 112 ? -1.841 10.167 -1.404 1.00 91.69 112 VAL A O 1
ATOM 870 N N . TRP A 1 113 ? -1.553 7.953 -1.641 1.00 95.19 113 TRP A N 1
ATOM 871 C CA . TRP A 1 113 ? -1.337 7.599 -0.237 1.00 95.19 113 TRP A CA 1
ATOM 872 C C . TRP A 1 113 ? 0.068 7.985 0.226 1.00 95.19 113 TRP A C 1
ATOM 874 O O . TRP A 1 113 ? 0.999 7.203 0.055 1.00 95.19 113 TRP A O 1
ATOM 884 N N . THR A 1 114 ? 0.249 9.194 0.765 1.00 93.38 114 THR A N 1
ATOM 885 C CA . THR A 1 114 ? 1.582 9.758 1.055 1.00 93.38 114 THR A CA 1
ATOM 886 C C . THR A 1 114 ? 1.617 10.614 2.320 1.00 93.38 114 THR A C 1
ATOM 888 O O . THR A 1 114 ? 0.589 11.174 2.705 1.00 93.38 114 THR A O 1
ATOM 891 N N . PRO A 1 115 ? 2.797 10.802 2.946 1.00 93.31 115 PRO A N 1
ATOM 892 C CA . PRO A 1 115 ? 2.923 11.655 4.122 1.00 93.31 115 PRO A CA 1
ATOM 893 C C . PRO A 1 115 ? 2.402 13.068 3.872 1.00 93.31 115 PRO A C 1
ATOM 895 O O . PRO A 1 115 ? 2.725 13.712 2.871 1.00 93.31 115 PRO A O 1
ATOM 898 N N . GLY A 1 116 ? 1.600 13.581 4.805 1.00 87.25 116 GLY A N 1
ATOM 899 C CA . GLY A 1 116 ? 1.037 14.924 4.676 1.00 87.25 116 GLY A CA 1
ATOM 900 C C . GLY A 1 116 ? 0.115 15.075 3.461 1.00 87.25 116 GLY A C 1
ATOM 901 O O . GLY A 1 116 ? 0.035 16.170 2.897 1.00 87.25 116 GLY A O 1
ATOM 902 N N . GLN A 1 117 ? -0.597 14.010 3.078 1.00 85.81 117 GLN A N 1
ATOM 903 C CA . GLN A 1 117 ? -1.468 13.927 1.904 1.00 85.81 117 GLN A CA 1
ATOM 904 C C . GLN A 1 117 ? -2.298 15.192 1.651 1.00 85.81 117 GLN A C 1
ATOM 906 O O . GLN A 1 117 ? -2.322 15.704 0.540 1.00 85.81 117 GLN A O 1
ATOM 911 N N . ARG A 1 118 ? -2.928 15.783 2.675 1.00 83.50 118 ARG A N 1
ATOM 912 C CA . ARG A 1 118 ? -3.709 17.028 2.523 1.00 83.50 118 ARG A CA 1
ATOM 913 C C . ARG A 1 118 ? -2.899 18.202 1.984 1.00 83.50 118 ARG A C 1
ATOM 915 O O . ARG A 1 118 ? -3.410 18.961 1.163 1.00 83.50 118 ARG A O 1
ATOM 922 N N . LYS A 1 119 ? -1.669 18.383 2.468 1.00 85.75 119 LYS A N 1
ATOM 923 C CA . LYS A 1 119 ? -0.765 19.434 1.989 1.00 85.75 119 LYS A CA 1
ATOM 924 C C . LYS A 1 119 ? -0.393 19.149 0.537 1.00 85.75 119 LYS A C 1
ATOM 926 O O . LYS A 1 119 ? -0.569 20.019 -0.310 1.00 85.75 119 LYS A O 1
ATOM 931 N N . ARG A 1 120 ? -0.010 17.906 0.237 1.00 81.12 120 ARG A N 1
ATOM 932 C CA . ARG A 1 120 ? 0.337 17.477 -1.119 1.00 81.12 120 ARG A CA 1
ATOM 933 C C . ARG A 1 120 ? -0.826 17.622 -2.104 1.00 81.12 120 ARG A C 1
ATOM 935 O O . ARG A 1 120 ? -0.632 18.165 -3.179 1.00 81.12 120 ARG A O 1
ATOM 942 N N . LEU A 1 121 ? -2.041 17.224 -1.734 1.00 80.19 121 LEU A N 1
ATOM 943 C CA . LEU A 1 121 ? -3.239 17.373 -2.565 1.00 80.19 121 LEU A CA 1
ATOM 944 C C . LEU A 1 121 ? -3.555 18.844 -2.858 1.00 80.19 121 LEU A C 1
ATOM 946 O O . LEU A 1 121 ? -4.019 19.163 -3.951 1.00 80.19 121 LEU A O 1
ATOM 950 N N . ARG A 1 122 ? -3.318 19.755 -1.901 1.00 84.06 122 ARG A N 1
ATOM 951 C CA . ARG A 1 122 ? -3.439 21.202 -2.149 1.00 84.06 122 ARG A CA 1
ATOM 952 C C . ARG A 1 122 ? -2.377 21.667 -3.138 1.00 84.06 122 ARG A C 1
ATOM 954 O O . ARG A 1 122 ? -2.717 22.342 -4.100 1.00 84.06 122 ARG A O 1
ATOM 961 N N . GLU A 1 123 ? -1.126 21.260 -2.941 1.00 83.06 123 GLU A N 1
ATOM 962 C CA . GLU A 1 123 ? -0.029 21.599 -3.849 1.00 83.06 123 GLU A CA 1
ATOM 963 C C . GLU A 1 123 ? -0.243 21.044 -5.259 1.00 83.06 123 GLU A C 1
ATOM 965 O O . GLU A 1 123 ? -0.031 21.767 -6.223 1.00 83.06 123 GLU A O 1
ATOM 970 N N . GLU A 1 124 ? -0.698 19.799 -5.410 1.00 77.19 124 GLU A N 1
ATOM 971 C CA . GLU A 1 124 ? -1.004 19.197 -6.711 1.00 77.19 124 GLU A CA 1
ATOM 972 C C . GLU A 1 124 ? -2.177 19.892 -7.402 1.00 77.19 124 GLU A C 1
ATOM 974 O O . GLU A 1 124 ? -2.137 20.090 -8.614 1.00 77.19 124 GLU A O 1
ATOM 979 N N . LYS A 1 125 ? -3.211 20.311 -6.659 1.00 77.50 125 LYS A N 1
ATOM 980 C CA . LYS A 1 125 ? -4.302 21.119 -7.227 1.00 77.50 125 LYS A CA 1
ATOM 981 C C . LYS A 1 125 ? -3.798 22.456 -7.770 1.00 77.50 125 LYS A C 1
ATOM 983 O O . LYS A 1 125 ? -4.292 22.887 -8.807 1.00 77.50 125 LYS A O 1
ATOM 988 N N . THR A 1 126 ? -2.814 23.068 -7.115 1.00 79.06 126 THR A N 1
ATOM 989 C CA . THR A 1 126 ? -2.183 24.310 -7.581 1.00 79.06 126 THR A CA 1
ATOM 990 C C . THR A 1 126 ? -1.227 24.064 -8.755 1.00 79.06 126 THR A C 1
ATOM 992 O O . THR A 1 126 ? -1.287 24.785 -9.743 1.00 79.06 126 THR A O 1
ATOM 995 N N . LYS A 1 127 ? -0.387 23.018 -8.690 1.00 71.00 127 LYS A N 1
ATOM 996 C CA . LYS A 1 127 ? 0.623 22.657 -9.711 1.00 71.00 127 LYS A CA 1
ATOM 997 C C . LYS A 1 127 ? 0.030 22.103 -11.006 1.00 71.00 127 LYS A C 1
ATOM 999 O O . LYS A 1 127 ? 0.718 22.065 -12.017 1.00 71.00 127 LYS A O 1
ATOM 1004 N N . ARG A 1 128 ? -1.227 21.654 -10.985 1.00 67.50 128 ARG A N 1
ATOM 1005 C CA . ARG A 1 128 ? -1.917 21.104 -12.161 1.00 67.50 128 ARG A CA 1
ATOM 1006 C C . ARG A 1 128 ? -2.150 22.116 -13.272 1.00 67.50 128 ARG A C 1
ATOM 1008 O O . ARG A 1 128 ? -2.603 21.684 -14.317 1.00 67.50 128 ARG A O 1
ATOM 1015 N N . TRP A 1 129 ? -1.869 23.397 -13.072 1.00 75.31 129 TRP A N 1
ATOM 1016 C CA . TRP A 1 129 ? -2.072 24.429 -14.077 1.00 75.31 129 TRP A CA 1
ATOM 1017 C C . TRP A 1 129 ? -0.728 24.965 -14.551 1.00 75.31 129 TRP A C 1
ATOM 1019 O O . TRP A 1 129 ? 0.033 25.525 -13.764 1.00 75.31 129 TRP A O 1
ATOM 1029 N N . THR A 1 130 ? -0.453 24.809 -15.839 1.00 79.38 130 THR A N 1
ATOM 1030 C CA . THR A 1 130 ? 0.621 25.527 -16.530 1.00 79.38 130 THR A CA 1
ATOM 1031 C C . THR A 1 130 ? 0.001 26.455 -17.559 1.00 79.38 130 THR A C 1
ATOM 1033 O O . THR A 1 130 ? -1.047 26.140 -18.113 1.00 79.38 130 THR A O 1
ATOM 1036 N N . LEU A 1 131 ? 0.623 27.604 -17.813 1.00 84.06 131 LEU A N 1
ATOM 1037 C CA . LEU A 1 131 ? 0.282 28.401 -18.986 1.00 84.06 131 LEU A CA 1
ATOM 1038 C C . LEU A 1 131 ? 1.083 27.853 -20.166 1.00 84.06 131 LEU A C 1
ATOM 1040 O O . LEU A 1 131 ? 2.307 27.960 -20.158 1.00 84.06 131 LEU A O 1
ATOM 1044 N N . ASP A 1 132 ? 0.391 27.284 -21.146 1.00 80.75 132 ASP A N 1
ATOM 1045 C CA . ASP A 1 132 ? 0.950 26.933 -22.451 1.00 80.75 132 ASP A CA 1
ATOM 1046 C C . ASP A 1 132 ? 0.327 27.892 -23.473 1.00 80.75 132 ASP A C 1
ATOM 1048 O O . ASP A 1 132 ? -0.898 27.968 -23.578 1.00 80.75 132 ASP A O 1
ATOM 1052 N N . ASP A 1 133 ? 1.143 28.742 -24.101 1.00 83.25 133 ASP A N 1
ATOM 1053 C CA . ASP A 1 133 ? 0.700 29.827 -24.999 1.00 83.25 133 ASP A CA 1
ATOM 1054 C C . ASP A 1 133 ? -0.386 30.766 -24.424 1.00 83.25 133 ASP A C 1
ATOM 1056 O O . ASP A 1 133 ? -1.247 31.288 -25.132 1.00 83.25 133 ASP A O 1
ATOM 1060 N N . GLY A 1 134 ? -0.370 31.000 -23.108 1.00 85.69 134 GLY A N 1
ATOM 1061 C CA . GLY A 1 134 ? -1.374 31.834 -22.434 1.00 85.69 134 GLY A CA 1
ATOM 1062 C C . GLY A 1 134 ? -2.684 31.112 -22.105 1.00 85.69 134 GLY A C 1
ATOM 1063 O O . GLY A 1 134 ? -3.537 31.685 -21.425 1.00 85.69 134 GLY A O 1
ATOM 1064 N N . VAL A 1 135 ? -2.833 29.848 -22.512 1.00 84.50 135 VAL A N 1
ATOM 1065 C CA . VAL A 1 135 ? -3.965 28.997 -22.146 1.00 84.50 135 VAL A CA 1
ATOM 1066 C C . VAL A 1 135 ? -3.584 28.159 -20.922 1.00 84.50 135 VAL A C 1
ATOM 1068 O O . VAL A 1 135 ? -2.566 27.466 -20.938 1.00 84.50 135 VAL A O 1
ATOM 1071 N N . PRO A 1 136 ? -4.374 28.189 -19.835 1.00 81.69 136 PRO A N 1
ATOM 1072 C CA . PRO A 1 136 ? -4.141 27.322 -18.691 1.00 81.69 136 PRO A CA 1
ATOM 1073 C C . PRO A 1 136 ? -4.420 25.864 -19.086 1.00 81.69 136 PRO A C 1
ATOM 1075 O O . PRO A 1 136 ? -5.571 25.439 -19.196 1.00 81.69 136 PRO A O 1
ATOM 1078 N N . THR A 1 137 ? -3.359 25.090 -19.295 1.00 81.62 137 THR A N 1
ATOM 1079 C CA . THR A 1 137 ? -3.409 23.662 -19.603 1.00 81.62 137 THR A CA 1
ATOM 1080 C C . THR A 1 137 ? -3.187 22.839 -18.342 1.00 81.62 137 THR A C 1
ATOM 1082 O O . THR A 1 137 ? -2.394 23.175 -17.455 1.00 81.62 137 THR A O 1
ATOM 1085 N N . LYS A 1 138 ? -3.944 21.742 -18.234 1.00 77.25 138 LYS A N 1
ATOM 1086 C CA . LYS A 1 138 ? -3.850 20.841 -17.092 1.00 77.25 138 LYS A CA 1
ATOM 1087 C C . LYS A 1 138 ? -2.756 19.804 -17.328 1.00 77.25 138 LYS A C 1
ATOM 1089 O O . LYS A 1 138 ? -2.990 18.841 -18.055 1.00 77.25 138 LYS A O 1
ATOM 1094 N N . VAL A 1 139 ? -1.597 19.945 -16.688 1.00 74.50 139 VAL A N 1
ATOM 1095 C CA . VAL A 1 139 ? -0.525 18.942 -16.807 1.00 74.50 139 VAL A CA 1
ATOM 1096 C C . VAL A 1 139 ? -0.844 17.746 -15.920 1.00 74.50 139 VAL A C 1
ATOM 1098 O O . VAL A 1 139 ? -1.010 17.860 -14.701 1.00 74.50 139 VAL A O 1
ATOM 1101 N N . ILE A 1 140 ? -0.930 16.568 -16.534 1.00 65.25 140 ILE A N 1
ATOM 1102 C CA . ILE A 1 140 ? -1.058 15.306 -15.812 1.00 65.25 140 ILE A CA 1
ATOM 1103 C C . ILE A 1 140 ? 0.337 14.931 -15.307 1.00 65.25 140 ILE A C 1
ATOM 1105 O O . ILE A 1 140 ? 1.173 14.438 -16.059 1.00 65.25 140 ILE A O 1
ATOM 1109 N N . SER A 1 141 ? 0.597 15.155 -14.018 1.00 58.81 141 SER A N 1
ATOM 1110 C CA . SER A 1 141 ? 1.827 14.684 -13.370 1.00 58.81 141 SER A CA 1
ATOM 1111 C C . SER A 1 141 ? 1.749 13.171 -13.138 1.00 58.81 141 SER A C 1
ATOM 1113 O O . SER A 1 141 ? 1.472 12.718 -12.030 1.00 58.81 141 SER A O 1
ATOM 1115 N N . ALA A 1 142 ? 1.966 12.376 -14.185 1.00 62.62 142 ALA A N 1
ATOM 1116 C CA . ALA A 1 142 ? 2.017 10.916 -14.110 1.00 62.62 142 ALA A CA 1
ATOM 1117 C C . ALA A 1 142 ? 3.441 10.395 -13.835 1.00 62.62 142 ALA A C 1
ATOM 1119 O O . ALA A 1 142 ? 3.877 9.428 -14.456 1.00 62.62 142 ALA A O 1
ATOM 1120 N N . SER A 1 143 ? 4.190 11.018 -12.920 1.00 78.31 143 SER A N 1
ATOM 1121 C CA . SER A 1 143 ? 5.515 10.507 -12.564 1.00 78.31 143 SER A CA 1
ATOM 1122 C C . SER A 1 143 ? 5.406 9.251 -11.696 1.00 78.31 143 SER A C 1
ATOM 1124 O O . SER A 1 143 ? 4.606 9.171 -10.759 1.00 78.31 143 SER A O 1
ATOM 1126 N N . THR A 1 144 ? 6.221 8.250 -12.020 1.00 87.69 144 THR A N 1
ATOM 1127 C CA . THR A 1 144 ? 6.468 7.101 -11.145 1.00 87.69 144 THR A CA 1
ATOM 1128 C C . THR A 1 144 ? 7.045 7.617 -9.823 1.00 87.69 144 THR A C 1
ATOM 1130 O O . THR A 1 144 ? 7.987 8.415 -9.860 1.00 87.69 144 THR A O 1
ATOM 1133 N N . PRO A 1 145 ? 6.509 7.208 -8.658 1.00 91.62 145 PRO A N 1
ATOM 1134 C CA . PRO A 1 145 ? 7.031 7.663 -7.375 1.00 91.62 145 PRO A CA 1
ATOM 1135 C C . PRO A 1 145 ? 8.491 7.234 -7.219 1.00 91.62 145 PRO A C 1
ATOM 1137 O O . PRO A 1 145 ? 8.866 6.128 -7.617 1.00 91.62 145 PRO A O 1
ATOM 1140 N N . SER A 1 146 ? 9.319 8.085 -6.613 1.00 92.81 146 SER A N 1
ATOM 1141 C CA . SER A 1 146 ? 10.689 7.691 -6.277 1.00 92.81 146 SER A CA 1
ATOM 1142 C C . SER A 1 146 ? 10.688 6.566 -5.236 1.00 92.81 146 SER A C 1
ATOM 1144 O O . SER A 1 146 ? 9.717 6.385 -4.492 1.00 92.81 146 SER A O 1
ATOM 1146 N N . LEU A 1 147 ? 11.789 5.815 -5.135 1.00 93.12 147 LEU A N 1
ATOM 1147 C CA . LEU A 1 147 ? 11.924 4.768 -4.117 1.00 93.12 147 LEU A CA 1
ATOM 1148 C C . LEU A 1 147 ? 11.725 5.323 -2.694 1.00 93.12 147 LEU A C 1
ATOM 1150 O O . LEU A 1 147 ? 11.058 4.696 -1.874 1.00 93.12 147 LEU A O 1
ATOM 1154 N N . ALA A 1 148 ? 12.245 6.522 -2.415 1.00 94.44 148 ALA A N 1
ATOM 1155 C CA . ALA A 1 148 ? 12.066 7.195 -1.129 1.00 94.44 148 ALA A CA 1
ATOM 1156 C C . ALA A 1 148 ? 10.586 7.507 -0.845 1.00 94.44 148 ALA A C 1
ATOM 1158 O O . ALA A 1 148 ? 10.069 7.118 0.199 1.00 94.44 148 ALA A O 1
ATOM 1159 N N . GLN A 1 149 ? 9.878 8.110 -1.807 1.00 93.06 149 GLN A N 1
ATOM 1160 C CA . GLN A 1 149 ? 8.446 8.408 -1.672 1.00 93.06 149 GLN A CA 1
ATOM 1161 C C . GLN A 1 149 ? 7.625 7.139 -1.442 1.00 93.06 149 GLN A C 1
ATOM 1163 O O . GLN A 1 149 ? 6.727 7.106 -0.598 1.00 93.06 149 GLN A O 1
ATOM 1168 N N . ARG A 1 150 ? 7.946 6.065 -2.167 1.00 95.00 150 ARG A N 1
ATOM 1169 C CA . ARG A 1 150 ? 7.301 4.768 -1.975 1.00 95.00 150 ARG A CA 1
ATOM 1170 C C . ARG A 1 150 ? 7.547 4.222 -0.568 1.00 95.00 150 ARG A C 1
ATOM 1172 O O . ARG A 1 150 ? 6.597 3.748 0.047 1.00 95.00 150 ARG A O 1
ATOM 1179 N N . ARG A 1 151 ? 8.786 4.261 -0.063 1.00 96.25 151 ARG A N 1
ATOM 1180 C CA . ARG A 1 151 ? 9.127 3.785 1.290 1.00 96.25 151 ARG A CA 1
ATOM 1181 C C . ARG A 1 151 ? 8.311 4.512 2.352 1.00 96.25 151 ARG A C 1
ATOM 1183 O O . ARG A 1 151 ? 7.705 3.863 3.197 1.00 96.25 151 ARG A O 1
ATOM 1190 N N . GLU A 1 152 ? 8.239 5.836 2.267 1.00 96.19 152 GLU A N 1
ATOM 1191 C CA . GLU A 1 152 ? 7.441 6.650 3.187 1.00 96.19 152 GLU A CA 1
ATOM 1192 C C . GLU A 1 152 ? 5.952 6.273 3.143 1.00 96.19 152 GLU A C 1
ATOM 1194 O O . GLU A 1 152 ? 5.327 6.046 4.178 1.00 96.19 152 GLU A O 1
ATOM 1199 N N . SER A 1 153 ? 5.404 6.124 1.936 1.00 96.50 153 SER A N 1
ATOM 1200 C CA . SER A 1 153 ? 4.010 5.724 1.706 1.00 96.50 153 SER A CA 1
ATOM 1201 C C . SER A 1 153 ? 3.708 4.330 2.262 1.00 96.50 153 SER A C 1
ATOM 1203 O O . SER A 1 153 ? 2.674 4.106 2.894 1.00 96.50 153 SER A O 1
ATOM 1205 N N . PHE A 1 154 ? 4.638 3.392 2.069 1.00 97.62 154 PHE A N 1
ATOM 1206 C CA . PHE A 1 154 ? 4.522 2.023 2.556 1.00 97.62 154 PHE A CA 1
ATOM 1207 C C . PHE A 1 154 ? 4.545 1.955 4.087 1.00 97.62 154 PHE A C 1
ATOM 1209 O O . PHE A 1 154 ? 3.808 1.163 4.667 1.00 97.62 154 PHE A O 1
ATOM 1216 N N . VAL A 1 155 ? 5.333 2.802 4.760 1.00 97.44 155 VAL A N 1
ATOM 1217 C CA . VAL A 1 155 ? 5.345 2.874 6.231 1.00 97.44 155 VAL A CA 1
ATOM 1218 C C . VAL A 1 155 ? 3.981 3.304 6.775 1.00 97.44 155 VAL A C 1
ATOM 1220 O O . VAL A 1 155 ? 3.469 2.656 7.686 1.00 97.44 155 VAL A O 1
ATOM 1223 N N . ILE A 1 156 ? 3.359 4.333 6.190 1.00 97.62 156 ILE A N 1
ATOM 1224 C CA . ILE A 1 156 ? 2.015 4.780 6.594 1.00 97.62 156 ILE A CA 1
ATOM 1225 C C . ILE A 1 156 ? 0.991 3.667 6.369 1.00 97.62 156 ILE A C 1
ATOM 1227 O O . ILE A 1 156 ? 0.171 3.392 7.242 1.00 97.62 156 ILE A O 1
ATOM 1231 N N . PHE A 1 157 ? 1.048 3.008 5.209 1.00 98.25 157 PHE A N 1
ATOM 1232 C CA . PHE A 1 157 ? 0.169 1.884 4.889 1.00 98.25 157 PHE A CA 1
ATOM 1233 C C . PHE A 1 157 ? 0.317 0.729 5.890 1.00 98.25 157 PHE A C 1
ATOM 1235 O O . PHE A 1 157 ? -0.680 0.250 6.425 1.00 98.25 157 PHE A O 1
ATOM 1242 N N . LYS A 1 158 ? 1.557 0.342 6.215 1.00 97.94 158 LYS A N 1
ATOM 1243 C CA . LYS A 1 158 ? 1.863 -0.666 7.238 1.00 97.94 158 LYS A CA 1
ATOM 1244 C C . LYS A 1 158 ? 1.250 -0.289 8.588 1.00 97.94 158 LYS A C 1
ATOM 1246 O O . LYS A 1 158 ? 0.573 -1.108 9.197 1.00 97.94 158 LYS A O 1
ATOM 1251 N N . HIS A 1 159 ? 1.445 0.948 9.046 1.00 98.19 159 HIS A N 1
ATOM 1252 C CA . HIS A 1 159 ? 0.861 1.412 10.307 1.00 98.19 159 HIS A CA 1
ATOM 1253 C C . HIS A 1 159 ? -0.671 1.395 10.278 1.00 98.19 159 HIS A C 1
ATOM 1255 O O . HIS A 1 159 ? -1.282 0.966 11.250 1.00 98.19 159 HIS A O 1
ATOM 1261 N N . ALA A 1 160 ? -1.293 1.795 9.166 1.00 98.38 160 ALA A N 1
ATOM 1262 C CA . ALA A 1 160 ? -2.746 1.754 9.014 1.00 98.38 160 ALA A CA 1
ATOM 1263 C C . ALA A 1 160 ? -3.295 0.326 9.124 1.00 98.38 160 ALA A C 1
ATOM 1265 O O . ALA A 1 160 ? -4.240 0.089 9.869 1.00 98.38 160 ALA A O 1
ATOM 1266 N N . MET A 1 161 ? -2.666 -0.634 8.451 1.00 98.38 161 MET A N 1
ATOM 1267 C CA . MET A 1 161 ? -3.064 -2.042 8.500 1.00 98.38 161 MET A CA 1
ATOM 1268 C C . MET A 1 161 ? -2.896 -2.656 9.897 1.00 98.38 161 MET A C 1
ATOM 1270 O O . MET A 1 161 ? -3.769 -3.397 10.348 1.00 98.38 161 MET A O 1
ATOM 1274 N N . VAL A 1 162 ? -1.834 -2.291 10.624 1.00 97.81 162 VAL A N 1
ATOM 1275 C CA . VAL A 1 162 ? -1.641 -2.696 12.029 1.00 97.81 162 VAL A CA 1
ATOM 1276 C C . VAL A 1 162 ? -2.687 -2.047 12.947 1.00 97.81 162 VAL A C 1
ATOM 1278 O O . VAL A 1 162 ? -3.265 -2.727 13.786 1.00 97.81 162 VAL A O 1
ATOM 1281 N N . MET A 1 163 ? -2.995 -0.756 12.773 1.00 98.06 163 MET A N 1
ATOM 1282 C CA . MET A 1 163 ? -4.049 -0.056 13.533 1.00 98.06 163 MET A CA 1
ATOM 1283 C C . MET A 1 163 ? -5.464 -0.610 13.275 1.00 98.06 163 MET A C 1
ATOM 1285 O O . MET A 1 163 ? -6.366 -0.430 14.100 1.00 98.06 163 MET A O 1
ATOM 1289 N N . LEU A 1 164 ? -5.672 -1.245 12.121 1.00 98.06 164 LEU A N 1
ATOM 1290 C CA . LEU A 1 164 ? -6.903 -1.948 11.750 1.00 98.06 164 LEU A CA 1
ATOM 1291 C C . LEU A 1 164 ? -6.858 -3.446 12.080 1.00 98.06 164 LEU A C 1
ATOM 1293 O O . LEU A 1 164 ? -7.793 -4.165 11.730 1.00 98.06 164 LEU A O 1
ATOM 1297 N N . GLU A 1 165 ? -5.796 -3.901 12.750 1.00 97.06 165 GLU A N 1
ATOM 1298 C CA . GLU A 1 165 ? -5.605 -5.285 13.200 1.00 97.06 165 GLU A CA 1
ATOM 1299 C C . GLU A 1 165 ? -5.665 -6.311 12.052 1.00 97.06 165 GLU A C 1
ATOM 1301 O O . GLU A 1 165 ? -6.019 -7.468 12.247 1.00 97.06 165 GLU A O 1
ATOM 1306 N N . GLN A 1 166 ? -5.297 -5.899 10.833 1.00 97.50 166 GLN A N 1
ATOM 1307 C CA . GLN A 1 166 ? -5.315 -6.763 9.644 1.00 97.50 166 GLN A CA 1
ATOM 1308 C C . GLN A 1 166 ? -3.982 -7.478 9.380 1.00 97.50 166 GLN A C 1
ATOM 1310 O O . GLN A 1 166 ? -3.865 -8.266 8.439 1.00 97.50 166 GLN A O 1
ATOM 1315 N N . SER A 1 167 ? -2.950 -7.162 10.162 1.00 96.88 167 SER A N 1
ATOM 1316 C CA . SER A 1 167 ? -1.568 -7.592 9.922 1.00 96.88 167 SER A CA 1
ATOM 1317 C C . SER A 1 167 ? -0.661 -7.290 11.112 1.00 96.88 167 SER A C 1
ATOM 1319 O O . SER A 1 167 ? -0.921 -6.340 11.856 1.00 96.88 167 SER A O 1
ATOM 1321 N N . SER A 1 168 ? 0.477 -7.975 11.189 1.00 96.06 168 SER A N 1
ATOM 1322 C CA . SER A 1 168 ? 1.598 -7.614 12.057 1.00 96.06 168 SER A CA 1
ATOM 1323 C C . SER A 1 168 ? 2.688 -6.822 11.310 1.00 96.06 168 SER A C 1
ATOM 1325 O O . SER A 1 168 ? 2.715 -6.741 10.081 1.00 96.06 168 SER A O 1
ATOM 1327 N N . PHE A 1 169 ? 3.647 -6.253 12.050 1.00 95.06 169 PHE A N 1
ATOM 1328 C CA . PHE A 1 169 ? 4.834 -5.629 11.449 1.00 95.06 169 PHE A CA 1
ATOM 1329 C C . PHE A 1 169 ? 5.716 -6.629 10.693 1.00 95.06 169 PHE A C 1
ATOM 1331 O O . PHE A 1 169 ? 6.298 -6.268 9.670 1.00 95.06 169 PHE A O 1
ATOM 1338 N N . ALA A 1 170 ? 5.824 -7.861 11.199 1.00 95.62 170 ALA A N 1
ATOM 1339 C CA . ALA A 1 170 ? 6.689 -8.887 10.626 1.00 95.62 170 ALA A CA 1
ATOM 1340 C C . ALA A 1 170 ? 6.230 -9.285 9.215 1.00 95.62 170 ALA A C 1
ATOM 1342 O O . ALA A 1 170 ? 7.062 -9.408 8.314 1.00 95.62 170 ALA A O 1
ATOM 1343 N N . ASP A 1 171 ? 4.913 -9.385 9.013 1.00 95.12 171 ASP A N 1
ATOM 1344 C CA . ASP A 1 171 ? 4.307 -9.722 7.720 1.00 95.12 171 ASP A CA 1
ATOM 1345 C C . ASP A 1 171 ? 4.740 -8.737 6.627 1.00 95.12 171 ASP A C 1
ATOM 1347 O O . ASP A 1 171 ? 5.166 -9.117 5.532 1.00 95.12 171 ASP A O 1
ATOM 1351 N N . PHE A 1 172 ? 4.706 -7.443 6.954 1.00 96.62 172 PHE A N 1
ATOM 1352 C CA . PHE A 1 172 ? 5.061 -6.392 6.011 1.00 96.62 172 PHE A CA 1
ATOM 1353 C C . PHE A 1 172 ? 6.555 -6.197 5.808 1.00 96.62 172 PHE A C 1
ATOM 1355 O O . PHE A 1 172 ? 6.935 -5.760 4.723 1.00 96.62 172 PHE A O 1
ATOM 1362 N N . GLU A 1 173 ? 7.411 -6.492 6.790 1.00 96.12 173 GLU A N 1
ATOM 1363 C CA . GLU A 1 173 ? 8.859 -6.427 6.557 1.00 96.12 173 GLU A CA 1
ATOM 1364 C C . GLU A 1 173 ? 9.291 -7.469 5.526 1.00 96.12 173 GLU A C 1
ATOM 1366 O O . GLU A 1 173 ? 10.071 -7.143 4.636 1.00 96.12 173 GLU A O 1
ATOM 1371 N N . ARG A 1 174 ? 8.705 -8.672 5.545 1.00 95.69 174 ARG A N 1
ATOM 1372 C CA . ARG A 1 174 ? 8.992 -9.685 4.522 1.00 95.69 174 ARG A CA 1
ATOM 1373 C C . ARG A 1 174 ? 8.587 -9.220 3.123 1.00 95.69 174 ARG A C 1
ATOM 1375 O O . ARG A 1 174 ? 9.393 -9.290 2.196 1.00 95.69 174 ARG A O 1
ATOM 1382 N N . TYR A 1 175 ? 7.371 -8.690 2.978 1.00 97.94 175 TYR A N 1
ATOM 1383 C CA . TYR A 1 175 ? 6.905 -8.139 1.702 1.00 97.94 175 TYR A CA 1
ATOM 1384 C C . TYR A 1 175 ? 7.758 -6.955 1.232 1.00 97.94 175 TYR A C 1
ATOM 1386 O O . TYR A 1 175 ? 8.142 -6.874 0.065 1.00 97.94 175 TYR A O 1
ATOM 1394 N N . LYS A 1 176 ? 8.102 -6.044 2.147 1.00 97.19 176 LYS A N 1
ATOM 1395 C CA . LYS A 1 176 ? 8.971 -4.902 1.863 1.00 97.19 176 LYS A CA 1
ATOM 1396 C C . LYS A 1 176 ? 10.339 -5.359 1.366 1.00 97.19 176 LYS A C 1
ATOM 1398 O O . LYS A 1 176 ? 10.753 -4.899 0.306 1.00 97.19 176 LYS A O 1
ATOM 1403 N N . SER A 1 177 ? 11.001 -6.272 2.077 1.00 97.00 177 SER A N 1
ATOM 1404 C CA . SER A 1 177 ? 12.313 -6.798 1.689 1.00 97.00 177 SER A CA 1
ATOM 1405 C C . SER A 1 177 ? 12.288 -7.461 0.313 1.00 97.00 177 SER A C 1
ATOM 1407 O O . SER A 1 177 ? 13.209 -7.243 -0.468 1.00 97.00 177 SER A O 1
ATOM 1409 N N . ALA A 1 178 ? 11.227 -8.203 -0.024 1.00 97.25 178 ALA A N 1
ATOM 1410 C CA . ALA A 1 178 ? 11.086 -8.801 -1.351 1.00 97.25 178 ALA A CA 1
ATOM 1411 C C . ALA A 1 178 ? 11.072 -7.734 -2.460 1.00 97.25 178 ALA A C 1
ATOM 1413 O O . ALA A 1 178 ? 11.821 -7.832 -3.432 1.00 97.25 178 ALA A O 1
ATOM 1414 N N . VAL A 1 179 ? 10.275 -6.669 -2.304 1.00 97.38 179 VAL A N 1
ATOM 1415 C CA . VAL A 1 179 ? 10.198 -5.626 -3.339 1.00 97.38 179 VAL A CA 1
ATOM 1416 C C . VAL A 1 179 ? 11.426 -4.710 -3.354 1.00 97.38 179 VAL A C 1
ATOM 1418 O O . VAL A 1 179 ? 11.840 -4.246 -4.418 1.00 97.38 179 VAL A O 1
ATOM 1421 N N . GLU A 1 180 ? 12.043 -4.451 -2.201 1.00 96.75 180 GLU A N 1
ATOM 1422 C CA . GLU A 1 180 ? 13.310 -3.715 -2.138 1.00 96.75 180 GLU A CA 1
ATOM 1423 C C . GLU A 1 180 ? 14.436 -4.495 -2.826 1.00 96.75 180 GLU A C 1
ATOM 1425 O O . GLU A 1 180 ? 15.139 -3.910 -3.645 1.00 96.75 180 GLU A O 1
ATOM 1430 N N . GLY A 1 181 ? 14.519 -5.816 -2.636 1.00 97.50 181 GLY A N 1
ATOM 1431 C CA . GLY A 1 181 ? 15.477 -6.665 -3.352 1.00 97.50 181 GLY A CA 1
ATOM 1432 C C . GLY A 1 181 ? 15.291 -6.644 -4.875 1.00 97.50 181 GLY A C 1
ATOM 1433 O O . GLY A 1 181 ? 16.269 -6.583 -5.624 1.00 97.50 181 GLY A O 1
ATOM 1434 N N . LEU A 1 182 ? 14.044 -6.601 -5.362 1.00 97.38 182 LEU A N 1
ATOM 1435 C CA . LEU A 1 182 ? 13.760 -6.395 -6.792 1.00 97.38 182 LEU A CA 1
ATOM 1436 C C . LEU A 1 182 ? 14.229 -5.020 -7.278 1.00 97.38 182 LEU A C 1
ATOM 1438 O O . LEU A 1 182 ? 14.694 -4.892 -8.406 1.00 97.38 182 LEU A O 1
ATOM 1442 N N . THR A 1 183 ? 14.128 -3.994 -6.434 1.00 95.75 183 THR A N 1
ATOM 1443 C CA . THR A 1 183 ? 14.573 -2.636 -6.774 1.00 95.75 183 THR A CA 1
ATOM 1444 C C . THR A 1 183 ? 16.091 -2.541 -6.840 1.00 95.75 183 THR A C 1
ATOM 1446 O O . THR A 1 183 ? 16.623 -1.887 -7.727 1.00 95.75 183 THR A O 1
ATOM 1449 N N . GLU A 1 184 ? 16.791 -3.204 -5.923 1.00 96.25 184 GLU A N 1
ATOM 1450 C CA . GLU A 1 184 ? 18.253 -3.286 -5.932 1.00 96.25 184 GLU A CA 1
ATOM 1451 C C . GLU A 1 184 ? 18.759 -4.050 -7.161 1.00 96.25 184 GLU A C 1
ATOM 1453 O O . GLU A 1 184 ? 19.744 -3.651 -7.776 1.00 96.25 184 GLU A O 1
ATOM 1458 N N . THR A 1 185 ? 18.046 -5.106 -7.562 1.00 96.88 185 THR A N 1
ATOM 1459 C CA . THR A 1 185 ? 18.397 -5.920 -8.736 1.00 96.88 185 THR A CA 1
ATOM 1460 C C . THR A 1 185 ? 18.081 -5.209 -10.057 1.00 96.88 185 THR A C 1
ATOM 1462 O O . THR A 1 185 ? 18.859 -5.293 -11.004 1.00 96.88 185 THR A O 1
ATOM 1465 N N . PHE A 1 186 ? 16.946 -4.508 -10.136 1.00 96.31 186 PHE A N 1
ATOM 1466 C CA . PHE A 1 186 ? 16.408 -3.921 -11.370 1.00 96.31 186 PHE A CA 1
ATOM 1467 C C . PHE A 1 186 ? 16.227 -2.399 -11.272 1.00 96.31 186 PHE A C 1
ATOM 1469 O O . PHE A 1 186 ? 15.230 -1.859 -11.754 1.00 96.31 186 PHE A O 1
ATOM 1476 N N . GLY A 1 187 ? 17.177 -1.700 -10.644 1.00 94.25 187 GLY A N 1
ATOM 1477 C CA . GLY A 1 187 ? 17.071 -0.265 -10.344 1.00 94.25 187 GLY A CA 1
ATOM 1478 C C . GLY A 1 187 ? 16.788 0.613 -11.566 1.00 94.25 187 GLY A C 1
ATOM 1479 O O . GLY A 1 187 ? 15.922 1.488 -11.505 1.00 94.25 187 GLY A O 1
ATOM 1480 N N . ASP A 1 188 ? 17.427 0.315 -12.700 1.00 95.31 188 ASP A N 1
ATOM 1481 C CA . ASP A 1 188 ? 17.227 1.035 -13.969 1.00 95.31 188 ASP A CA 1
ATOM 1482 C C . ASP A 1 188 ? 15.809 0.862 -14.539 1.00 95.31 188 ASP A C 1
ATOM 1484 O O . ASP A 1 188 ? 15.316 1.699 -15.293 1.00 95.31 188 ASP A O 1
ATOM 1488 N N . TYR A 1 189 ? 15.113 -0.197 -14.123 1.00 96.19 189 TYR A N 1
ATOM 1489 C CA . TYR A 1 189 ? 13.759 -0.544 -14.548 1.00 96.19 189 TYR A CA 1
ATOM 1490 C C . TYR A 1 189 ? 12.745 -0.372 -13.409 1.00 96.19 189 TYR A C 1
ATOM 1492 O O . TYR A 1 189 ? 11.749 -1.097 -13.328 1.00 96.19 189 TYR A O 1
ATOM 1500 N N . TRP A 1 190 ? 12.967 0.609 -12.526 1.00 94.94 190 TRP A N 1
ATOM 1501 C CA . TRP A 1 190 ? 12.121 0.857 -11.355 1.00 94.94 190 TRP A CA 1
ATOM 1502 C C . TRP A 1 190 ? 10.622 0.959 -11.675 1.00 94.94 190 TRP A C 1
ATOM 1504 O O . TRP A 1 190 ? 9.784 0.437 -10.938 1.00 94.94 190 TRP A O 1
ATOM 1514 N N . SER A 1 191 ? 10.264 1.583 -12.799 1.00 95.00 191 SER A N 1
ATOM 1515 C CA . SER A 1 191 ? 8.872 1.697 -13.252 1.00 95.00 191 SER A CA 1
ATOM 1516 C C . SER A 1 191 ? 8.179 0.340 -13.415 1.00 95.00 191 SER A C 1
ATOM 1518 O O . SER A 1 191 ? 7.017 0.211 -13.031 1.00 95.00 191 SER A O 1
ATOM 1520 N N . VAL A 1 192 ? 8.896 -0.680 -13.898 1.00 96.88 192 VAL A N 1
ATOM 1521 C CA . VAL A 1 192 ? 8.386 -2.051 -14.057 1.00 96.88 192 VAL A CA 1
ATOM 1522 C C . VAL A 1 192 ? 8.109 -2.683 -12.695 1.00 96.88 192 VAL A C 1
ATOM 1524 O O . VAL A 1 192 ? 7.064 -3.302 -12.499 1.00 96.88 192 VAL A O 1
ATOM 1527 N N . VAL A 1 193 ? 9.008 -2.487 -11.725 1.00 97.62 193 VAL A N 1
ATOM 1528 C CA . VAL A 1 193 ? 8.839 -2.999 -10.355 1.00 97.62 193 VAL A CA 1
ATOM 1529 C C . VAL A 1 193 ? 7.662 -2.314 -9.652 1.00 97.62 193 VAL A C 1
ATOM 1531 O O . VAL A 1 193 ? 6.904 -2.972 -8.935 1.00 97.62 193 VAL A O 1
ATOM 1534 N N . VAL A 1 194 ? 7.466 -1.004 -9.857 1.00 96.56 194 VAL A N 1
ATOM 1535 C CA . VAL A 1 194 ? 6.298 -0.278 -9.326 1.00 96.56 194 VAL A CA 1
ATOM 1536 C C . VAL A 1 194 ? 5.006 -0.820 -9.919 1.00 96.56 194 VAL A C 1
ATOM 1538 O O . VAL A 1 194 ? 4.108 -1.152 -9.150 1.00 96.56 194 VAL A O 1
ATOM 1541 N N . GLU A 1 195 ? 4.927 -0.958 -11.244 1.00 96.44 195 GLU A N 1
ATOM 1542 C CA . GLU A 1 195 ? 3.744 -1.484 -11.936 1.00 96.44 195 GLU A CA 1
ATOM 1543 C C . GLU A 1 195 ? 3.410 -2.907 -11.457 1.00 96.44 195 GLU A C 1
ATOM 1545 O O . GLU A 1 195 ? 2.278 -3.186 -11.067 1.00 96.44 195 GLU A O 1
ATOM 1550 N N . ALA A 1 196 ? 4.404 -3.800 -11.403 1.00 98.12 196 ALA A N 1
ATOM 1551 C CA . ALA A 1 196 ? 4.221 -5.166 -10.914 1.00 98.12 196 ALA A CA 1
ATOM 1552 C C . ALA A 1 196 ? 3.727 -5.194 -9.460 1.00 98.12 196 ALA A C 1
ATOM 1554 O O . ALA A 1 196 ? 2.813 -5.941 -9.122 1.00 98.12 196 ALA A O 1
ATOM 1555 N N . ASN A 1 197 ? 4.290 -4.348 -8.597 1.00 97.75 197 ASN A N 1
ATOM 1556 C CA . ASN A 1 197 ? 3.851 -4.237 -7.212 1.00 97.75 197 ASN A CA 1
ATOM 1557 C C . ASN A 1 197 ? 2.441 -3.639 -7.071 1.00 97.75 197 ASN A C 1
ATOM 1559 O O . ASN A 1 197 ? 1.727 -3.981 -6.130 1.00 97.75 197 ASN A O 1
ATOM 1563 N N . GLU A 1 198 ? 2.041 -2.716 -7.945 1.00 97.00 198 GLU A N 1
ATOM 1564 C CA . GLU A 1 198 ? 0.668 -2.211 -7.977 1.00 97.00 198 GLU A CA 1
ATOM 1565 C C . GLU A 1 198 ? -0.300 -3.335 -8.352 1.00 97.00 198 GLU A C 1
ATOM 1567 O O . GLU A 1 198 ? -1.233 -3.567 -7.591 1.00 97.00 198 GLU A O 1
ATOM 1572 N N . VAL A 1 199 ? -0.016 -4.101 -9.412 1.00 97.88 199 VAL A N 1
ATOM 1573 C CA . VAL A 1 199 ? -0.823 -5.267 -9.827 1.00 97.88 199 VAL A CA 1
ATOM 1574 C C . VAL A 1 199 ? -0.913 -6.320 -8.720 1.00 97.88 199 VAL A C 1
ATOM 1576 O O . VAL A 1 199 ? -2.007 -6.814 -8.434 1.00 97.88 199 VAL A O 1
ATOM 1579 N N . MET A 1 200 ? 0.214 -6.627 -8.065 1.00 98.44 200 MET A N 1
ATOM 1580 C CA . MET A 1 200 ? 0.260 -7.574 -6.949 1.00 98.44 200 MET A CA 1
ATOM 1581 C C . MET A 1 200 ? -0.738 -7.180 -5.859 1.00 98.44 200 MET A C 1
ATOM 1583 O O . MET A 1 200 ? -1.561 -7.987 -5.441 1.00 98.44 200 MET A O 1
ATOM 1587 N N . ARG A 1 201 ? -0.686 -5.919 -5.416 1.00 97.69 201 ARG A N 1
ATOM 1588 C CA . ARG A 1 201 ? -1.516 -5.430 -4.310 1.00 97.69 201 ARG A CA 1
ATOM 1589 C C . ARG A 1 201 ? -2.958 -5.148 -4.718 1.00 97.69 201 ARG A C 1
ATOM 1591 O O . ARG A 1 201 ? -3.835 -5.268 -3.877 1.00 97.69 201 ARG A O 1
ATOM 1598 N N . SER A 1 202 ? -3.219 -4.732 -5.955 1.00 96.62 202 SER A N 1
ATOM 1599 C CA . SER A 1 202 ? -4.571 -4.364 -6.390 1.00 96.62 202 SER A CA 1
ATOM 1600 C C . SER A 1 202 ? -5.442 -5.567 -6.717 1.00 96.62 202 SER A C 1
ATOM 1602 O O . SER A 1 202 ? -6.643 -5.517 -6.480 1.00 96.62 202 SER A O 1
ATOM 1604 N N . SER A 1 203 ? -4.849 -6.638 -7.247 1.00 95.94 203 SER A N 1
ATOM 1605 C CA . SER A 1 203 ? -5.608 -7.757 -7.813 1.00 95.94 203 SER A CA 1
ATOM 1606 C C . SER A 1 203 ? -5.083 -9.120 -7.375 1.00 95.94 203 SER A C 1
ATOM 1608 O O . SER A 1 203 ? -5.844 -9.920 -6.840 1.00 95.94 203 SER A O 1
ATOM 1610 N N . HIS A 1 204 ? -3.786 -9.390 -7.546 1.00 98.00 204 HIS A N 1
ATOM 1611 C CA . HIS A 1 204 ? -3.248 -10.743 -7.357 1.00 98.00 204 HIS A CA 1
ATOM 1612 C C . HIS A 1 204 ? -3.347 -11.225 -5.908 1.00 98.00 204 HIS A C 1
ATOM 1614 O O . HIS A 1 204 ? -3.698 -12.377 -5.669 1.00 98.00 204 HIS A O 1
ATOM 1620 N N . ILE A 1 205 ? -3.108 -10.341 -4.936 1.00 97.56 205 ILE A N 1
ATOM 1621 C CA . ILE A 1 205 ? -3.187 -10.680 -3.510 1.00 97.56 205 ILE A CA 1
ATOM 1622 C C . ILE A 1 205 ? -4.593 -11.132 -3.084 1.00 97.56 205 ILE A C 1
ATOM 1624 O O . ILE A 1 205 ? -4.712 -11.963 -2.185 1.00 97.56 205 ILE A O 1
ATOM 1628 N N . GLY A 1 206 ? -5.640 -10.644 -3.763 1.00 97.31 206 GLY A N 1
ATOM 1629 C CA . GLY A 1 206 ? -7.021 -11.071 -3.535 1.00 97.31 206 GLY A CA 1
ATOM 1630 C C . GLY A 1 206 ? -7.206 -12.566 -3.786 1.00 97.31 206 GLY A C 1
ATOM 1631 O O . GLY A 1 206 ? -7.879 -13.230 -3.013 1.00 97.31 206 GLY A O 1
ATOM 1632 N N . SER A 1 207 ? -6.486 -13.143 -4.754 1.00 97.62 207 SER A N 1
ATOM 1633 C CA . SER A 1 207 ? -6.578 -14.582 -5.038 1.00 97.62 207 SER A CA 1
ATOM 1634 C C . SER A 1 207 ? -6.130 -15.472 -3.868 1.00 97.62 207 SER A C 1
ATOM 1636 O O . SER A 1 207 ? -6.652 -16.574 -3.700 1.00 97.62 207 SER A O 1
ATOM 1638 N N . TYR A 1 208 ? -5.204 -15.003 -3.020 1.00 97.69 208 TYR A N 1
ATOM 1639 C CA . TYR A 1 208 ? -4.810 -15.730 -1.808 1.00 97.69 208 TYR A CA 1
ATOM 1640 C C . TYR A 1 208 ? -5.912 -15.716 -0.754 1.00 97.69 208 TYR A C 1
ATOM 1642 O O . TYR A 1 208 ? -6.137 -16.732 -0.091 1.00 97.69 208 TYR A O 1
ATOM 1650 N N . LYS A 1 209 ? -6.598 -14.574 -0.636 1.00 97.00 209 LYS A N 1
ATOM 1651 C CA . LYS A 1 209 ? -7.745 -14.383 0.248 1.00 97.00 209 LYS A CA 1
ATOM 1652 C C . LYS A 1 209 ? -8.938 -15.212 -0.226 1.00 97.00 209 LYS A C 1
ATOM 1654 O O . LYS A 1 209 ? -9.504 -15.944 0.575 1.00 97.00 209 LYS A O 1
ATOM 1659 N N . ASP A 1 210 ? -9.235 -15.209 -1.522 1.00 97.12 210 ASP A N 1
ATOM 1660 C CA . ASP A 1 210 ? -10.305 -16.018 -2.118 1.00 97.12 210 ASP A CA 1
ATOM 1661 C C . ASP A 1 210 ? -10.066 -17.519 -1.911 1.00 97.12 210 ASP A C 1
ATOM 1663 O O . ASP A 1 210 ? -10.981 -18.271 -1.572 1.00 97.12 210 ASP A O 1
ATOM 1667 N N . ALA A 1 211 ? -8.817 -17.968 -2.082 1.00 97.81 211 ALA A N 1
ATOM 1668 C CA . ALA A 1 211 ? -8.442 -19.360 -1.861 1.00 97.81 211 ALA A CA 1
ATOM 1669 C C . ALA A 1 211 ? -8.547 -19.771 -0.384 1.00 97.81 211 ALA A C 1
ATOM 1671 O O . ALA A 1 211 ? -8.803 -20.939 -0.092 1.00 97.81 211 ALA A O 1
ATOM 1672 N N . ASN A 1 212 ? -8.345 -18.833 0.547 1.00 97.38 212 ASN A N 1
ATOM 1673 C CA . ASN A 1 212 ? -8.411 -19.082 1.983 1.00 97.38 212 ASN A CA 1
ATOM 1674 C C . ASN A 1 212 ? -9.029 -17.875 2.720 1.00 97.38 212 ASN A C 1
ATOM 1676 O O . ASN A 1 212 ? -8.298 -17.060 3.292 1.00 97.38 212 ASN A O 1
ATOM 1680 N N . PRO A 1 213 ? -10.370 -17.776 2.791 1.00 97.00 213 PRO A N 1
ATOM 1681 C CA . PRO A 1 213 ? -11.049 -16.588 3.325 1.00 97.00 213 PRO A CA 1
ATOM 1682 C C . PRO A 1 213 ? -10.714 -16.254 4.784 1.00 97.00 213 PRO A C 1
ATOM 1684 O O . PRO A 1 213 ? -10.831 -15.108 5.211 1.00 97.00 213 PRO A O 1
ATOM 1687 N N . GLN A 1 214 ? -10.260 -17.243 5.557 1.00 96.31 214 GLN A N 1
ATOM 1688 C CA . GLN A 1 214 ? -9.863 -17.066 6.957 1.00 96.31 214 GLN A CA 1
ATOM 1689 C C . GLN A 1 214 ? -8.469 -16.445 7.125 1.00 96.31 214 GLN A C 1
ATOM 1691 O O . GLN A 1 214 ? -8.118 -16.049 8.234 1.00 96.31 214 GLN A O 1
ATOM 1696 N N . LEU A 1 215 ? -7.667 -16.355 6.056 1.00 96.19 215 LEU A N 1
ATOM 1697 C CA . LEU A 1 215 ? -6.341 -15.752 6.146 1.00 96.19 215 LEU A CA 1
ATOM 1698 C C . LEU A 1 215 ? -6.456 -14.249 6.430 1.00 96.19 215 LEU A C 1
ATOM 1700 O O . LEU A 1 215 ? -7.195 -13.545 5.727 1.00 96.19 215 LEU A O 1
ATOM 1704 N N . PRO A 1 216 ? -5.713 -13.717 7.414 1.00 96.62 216 PRO A N 1
ATOM 1705 C CA . PRO A 1 216 ? -5.580 -12.279 7.564 1.00 96.62 216 PRO A CA 1
ATOM 1706 C C . PRO A 1 216 ? -4.834 -11.702 6.355 1.00 96.62 216 PRO A C 1
ATOM 1708 O O . PRO A 1 216 ? -4.005 -12.364 5.720 1.00 96.62 216 PRO A O 1
ATOM 1711 N N . TRP A 1 217 ? -5.090 -10.432 6.045 1.00 97.62 217 TRP A N 1
ATOM 1712 C CA . TRP A 1 217 ? -4.429 -9.768 4.922 1.00 97.62 217 TRP A CA 1
ATOM 1713 C C . TRP A 1 217 ? -2.903 -9.747 5.070 1.00 97.62 217 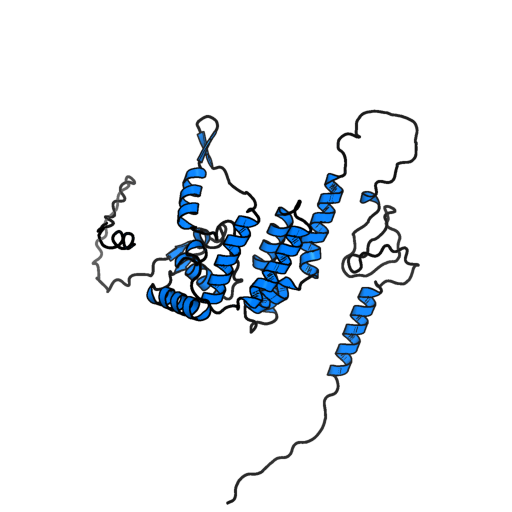TRP A C 1
ATOM 1715 O O . TRP A 1 217 ? -2.204 -9.909 4.072 1.00 97.62 217 TRP A O 1
ATOM 1725 N N . GLY A 1 218 ? -2.375 -9.625 6.294 1.00 97.38 218 GLY A N 1
ATOM 1726 C CA . GLY A 1 218 ? -0.937 -9.744 6.571 1.00 97.38 218 GLY A CA 1
ATOM 1727 C C . GLY A 1 218 ? -0.318 -11.036 6.023 1.00 97.38 218 GLY A C 1
ATOM 1728 O O . GLY A 1 218 ? 0.685 -10.984 5.313 1.00 97.38 218 GLY A O 1
ATOM 1729 N N . GLU A 1 219 ? -0.956 -12.187 6.245 1.00 98.00 219 GLU A N 1
ATOM 1730 C CA . GLU A 1 219 ? -0.478 -13.469 5.706 1.00 98.00 219 GLU A CA 1
ATOM 1731 C C . GLU A 1 219 ? -0.577 -13.527 4.175 1.00 98.00 219 GLU A C 1
ATOM 1733 O O . GLU A 1 219 ? 0.315 -14.063 3.518 1.00 98.00 219 GLU A O 1
ATOM 1738 N N . CYS A 1 220 ? -1.592 -12.896 3.577 1.00 98.25 220 CYS A N 1
ATOM 1739 C CA . CYS A 1 220 ? -1.679 -12.771 2.119 1.00 98.25 220 CYS A CA 1
ATOM 1740 C C . CYS A 1 220 ? -0.493 -11.972 1.545 1.00 98.25 220 CYS A C 1
ATOM 1742 O O . CYS A 1 220 ? 0.021 -12.311 0.479 1.00 98.25 220 CYS A O 1
ATOM 1744 N N . PHE A 1 221 ? -0.003 -10.949 2.258 1.00 98.38 221 PHE A N 1
ATOM 1745 C CA . PHE A 1 221 ? 1.215 -10.222 1.876 1.00 98.38 221 PHE A CA 1
ATOM 1746 C C . PHE A 1 221 ? 2.477 -11.079 2.018 1.00 98.38 221 PHE A C 1
ATOM 1748 O O . PHE A 1 221 ? 3.385 -10.962 1.195 1.00 98.38 221 PHE A O 1
ATOM 1755 N N . VAL A 1 222 ? 2.538 -11.963 3.015 1.00 98.25 222 VAL A N 1
ATOM 1756 C CA . VAL A 1 222 ? 3.635 -12.932 3.150 1.00 98.25 222 VAL A CA 1
ATOM 1757 C C . VAL A 1 222 ? 3.650 -13.901 1.965 1.00 98.25 222 VAL A C 1
ATOM 1759 O O . VAL A 1 222 ? 4.697 -14.077 1.344 1.00 98.25 222 VAL A O 1
ATOM 1762 N N . LEU A 1 223 ? 2.494 -14.457 1.590 1.00 98.44 223 LEU A N 1
ATOM 1763 C CA . LEU A 1 223 ? 2.363 -15.315 0.406 1.00 98.44 223 LEU A CA 1
ATOM 1764 C C . LEU A 1 223 ? 2.742 -14.570 -0.881 1.00 98.44 223 LEU A C 1
ATOM 1766 O O . LEU A 1 223 ? 3.486 -15.097 -1.705 1.00 98.44 223 LEU A O 1
ATOM 1770 N N . ALA A 1 224 ? 2.305 -13.316 -1.023 1.00 98.25 224 ALA A N 1
ATOM 1771 C CA . ALA A 1 224 ? 2.677 -12.462 -2.145 1.00 98.25 224 ALA A CA 1
ATOM 1772 C C . ALA A 1 224 ? 4.195 -12.220 -2.228 1.00 98.25 224 ALA A C 1
ATOM 1774 O O . ALA A 1 224 ? 4.758 -12.190 -3.321 1.00 98.25 224 ALA A O 1
ATOM 1775 N N . ALA A 1 225 ? 4.880 -12.063 -1.092 1.00 98.12 225 ALA A N 1
ATOM 1776 C CA . ALA A 1 225 ? 6.333 -11.903 -1.057 1.00 98.12 225 ALA A CA 1
ATOM 1777 C C . ALA A 1 225 ? 7.065 -13.143 -1.605 1.00 98.12 225 ALA A C 1
ATOM 1779 O O . ALA A 1 225 ? 8.087 -13.008 -2.275 1.00 98.12 225 ALA A O 1
ATOM 1780 N N . ASP A 1 226 ? 6.513 -14.333 -1.355 1.00 97.94 226 ASP A N 1
ATOM 1781 C CA . ASP A 1 226 ? 7.096 -15.620 -1.741 1.00 97.94 226 ASP A CA 1
ATOM 1782 C C . ASP A 1 226 ? 6.684 -16.100 -3.147 1.00 97.94 226 ASP A C 1
ATOM 1784 O O . ASP A 1 226 ? 7.217 -17.104 -3.635 1.00 97.94 226 ASP A O 1
ATOM 1788 N N . ASP A 1 227 ? 5.769 -15.403 -3.831 1.00 98.31 227 ASP A N 1
ATOM 1789 C CA . ASP A 1 227 ? 5.299 -15.785 -5.167 1.00 98.31 227 ASP A CA 1
ATOM 1790 C C . ASP A 1 227 ? 6.320 -15.456 -6.264 1.00 98.31 227 ASP A C 1
ATOM 1792 O O . ASP A 1 227 ? 6.191 -14.528 -7.070 1.00 98.31 227 ASP A O 1
ATOM 1796 N N . ALA A 1 228 ? 7.354 -16.289 -6.331 1.00 96.75 228 ALA A N 1
ATOM 1797 C CA . ALA A 1 228 ? 8.371 -16.226 -7.368 1.00 96.75 228 ALA A CA 1
ATOM 1798 C C . ALA A 1 228 ? 7.798 -16.411 -8.786 1.00 96.75 228 ALA A C 1
ATOM 1800 O O . ALA A 1 228 ? 8.447 -16.016 -9.756 1.00 96.75 228 ALA A O 1
ATOM 1801 N N . GLY A 1 229 ? 6.621 -17.032 -8.931 1.00 96.44 229 GLY A N 1
ATOM 1802 C CA . GLY A 1 229 ? 5.951 -17.188 -10.220 1.00 96.44 229 GLY A CA 1
ATOM 1803 C C . GLY A 1 229 ? 5.460 -15.842 -10.743 1.00 96.44 229 GLY A C 1
ATOM 1804 O O . GLY A 1 229 ? 5.801 -15.455 -11.865 1.00 96.44 229 GLY A O 1
ATOM 1805 N N . PHE A 1 230 ? 4.736 -15.106 -9.899 1.00 98.12 230 PHE A N 1
ATOM 1806 C CA . PHE A 1 230 ? 4.288 -13.752 -10.199 1.00 98.12 230 PHE A CA 1
ATOM 1807 C C . PHE A 1 230 ? 5.467 -12.820 -10.475 1.00 98.12 230 PHE A C 1
ATOM 1809 O O . PHE A 1 230 ? 5.519 -12.209 -11.545 1.00 98.12 230 PHE A O 1
ATOM 1816 N N . TRP A 1 231 ? 6.439 -12.737 -9.557 1.00 98.06 231 TRP A N 1
ATOM 1817 C CA . TRP A 1 231 ? 7.545 -11.781 -9.690 1.00 98.06 231 TRP A CA 1
ATOM 1818 C C . TRP A 1 231 ? 8.380 -12.042 -10.944 1.00 98.06 231 TRP A C 1
ATOM 1820 O O . TRP A 1 231 ? 8.690 -11.106 -11.678 1.00 98.06 231 TRP A O 1
ATOM 1830 N N . ARG A 1 232 ? 8.639 -13.309 -11.285 1.00 95.94 232 ARG A N 1
ATOM 1831 C CA . ARG A 1 232 ? 9.330 -13.659 -12.533 1.00 95.94 232 ARG A CA 1
ATOM 1832 C C . ARG A 1 232 ? 8.549 -13.223 -13.773 1.00 95.94 232 ARG A C 1
ATOM 1834 O O . ARG A 1 232 ? 9.132 -12.722 -14.732 1.00 95.94 232 ARG A O 1
ATOM 1841 N N . CYS A 1 233 ? 7.232 -13.421 -13.779 1.00 97.19 233 CYS A N 1
ATOM 1842 C CA . CYS A 1 233 ? 6.395 -13.082 -14.928 1.00 97.19 233 CYS A CA 1
ATOM 1843 C C . CYS A 1 233 ? 6.221 -11.564 -15.099 1.00 97.19 233 CYS A C 1
ATOM 1845 O O . CYS A 1 233 ? 6.273 -11.060 -16.222 1.00 97.19 233 CYS A O 1
ATOM 1847 N N . HIS A 1 234 ? 6.033 -10.834 -13.998 1.00 97.56 234 HIS A N 1
ATOM 1848 C CA . HIS A 1 234 ? 5.712 -9.407 -14.019 1.00 97.56 234 HIS A CA 1
ATOM 1849 C C . HIS A 1 234 ? 6.935 -8.489 -13.933 1.00 97.56 234 HIS A C 1
ATOM 1851 O O . HIS A 1 234 ? 6.828 -7.338 -14.349 1.00 97.56 234 HIS A O 1
ATOM 1857 N N . VAL A 1 235 ? 8.079 -8.978 -13.447 1.00 97.44 235 VAL A N 1
ATOM 1858 C CA . VAL A 1 235 ? 9.329 -8.212 -13.353 1.00 97.44 235 VAL A CA 1
ATOM 1859 C C . VAL A 1 235 ? 10.374 -8.802 -14.290 1.00 97.44 235 VAL A C 1
ATOM 1861 O O . VAL A 1 235 ? 10.600 -8.219 -15.348 1.00 97.44 235 VAL A O 1
ATOM 1864 N N . ASP A 1 236 ? 10.944 -9.972 -13.982 1.00 95.25 236 ASP A N 1
ATOM 1865 C CA . ASP A 1 236 ? 12.094 -10.517 -14.723 1.00 95.25 236 ASP A CA 1
ATOM 1866 C C . ASP A 1 236 ? 11.831 -10.594 -16.234 1.00 95.25 236 ASP A C 1
ATOM 1868 O O . ASP A 1 236 ? 12.611 -10.095 -17.041 1.00 95.25 236 ASP A O 1
ATOM 1872 N N . HIS A 1 237 ? 10.706 -11.187 -16.645 1.00 93.88 237 HIS A N 1
ATOM 1873 C CA . HIS A 1 237 ? 10.369 -11.332 -18.062 1.00 93.88 237 HIS A CA 1
ATOM 1874 C C . HIS A 1 237 ? 10.155 -9.985 -18.764 1.00 93.88 237 HIS A C 1
ATOM 1876 O O . HIS A 1 237 ? 10.542 -9.838 -19.927 1.00 93.88 237 HIS A O 1
ATOM 1882 N N . LYS A 1 238 ? 9.540 -9.007 -18.084 1.00 95.75 238 LYS A N 1
ATOM 1883 C CA . LYS A 1 238 ? 9.327 -7.665 -18.641 1.00 95.75 238 LYS A CA 1
ATOM 1884 C C . LYS A 1 238 ? 10.653 -6.916 -18.776 1.00 95.75 238 LYS A C 1
ATOM 1886 O O . LYS A 1 238 ? 10.924 -6.384 -19.848 1.00 95.75 238 LYS A O 1
ATOM 1891 N N . VAL A 1 239 ? 11.489 -6.937 -17.737 1.00 95.94 239 VAL A N 1
ATOM 1892 C CA . VAL A 1 239 ? 12.816 -6.305 -17.737 1.00 95.94 239 VAL A CA 1
ATOM 1893 C C . VAL A 1 239 ? 13.699 -6.903 -18.826 1.00 95.94 239 VAL A C 1
ATOM 1895 O O . VAL A 1 239 ? 14.251 -6.164 -19.632 1.00 95.94 239 VAL A O 1
ATOM 1898 N N . MET A 1 240 ? 13.771 -8.233 -18.921 1.00 94.00 240 MET A N 1
ATOM 1899 C CA . MET A 1 240 ? 14.564 -8.895 -19.961 1.00 94.00 240 MET A CA 1
ATOM 1900 C C . MET A 1 240 ? 14.088 -8.506 -21.362 1.00 94.00 240 MET A C 1
ATOM 1902 O O . MET A 1 240 ? 14.910 -8.244 -22.234 1.00 94.00 240 MET A O 1
ATOM 1906 N N . ARG A 1 241 ? 12.769 -8.416 -21.589 1.00 92.62 241 ARG A N 1
ATOM 1907 C CA . ARG A 1 241 ? 12.230 -7.961 -22.877 1.00 92.62 241 ARG A CA 1
ATOM 1908 C C . ARG A 1 241 ? 12.689 -6.541 -23.211 1.00 92.62 241 ARG A C 1
ATOM 1910 O O . ARG A 1 241 ? 13.152 -6.342 -24.324 1.00 92.62 241 ARG A O 1
ATOM 1917 N N . LEU A 1 242 ? 12.578 -5.605 -22.267 1.00 93.31 242 LEU A N 1
ATOM 1918 C CA . LEU A 1 242 ? 12.999 -4.212 -22.462 1.00 93.31 242 LEU A CA 1
ATOM 1919 C C . LEU A 1 242 ? 14.505 -4.110 -22.726 1.00 93.31 242 LEU A C 1
ATOM 1921 O O . LEU A 1 242 ? 14.931 -3.483 -23.688 1.00 93.31 242 LEU A O 1
ATOM 1925 N N . HIS A 1 243 ? 15.309 -4.826 -21.942 1.00 90.81 243 HIS A N 1
ATOM 1926 C CA . HIS A 1 243 ? 16.758 -4.838 -22.103 1.00 90.81 243 HIS A CA 1
ATOM 1927 C C . HIS A 1 243 ? 17.199 -5.325 -23.495 1.00 90.81 243 HIS A C 1
ATOM 1929 O O . HIS A 1 243 ? 18.119 -4.773 -24.101 1.00 90.81 243 HIS A O 1
ATOM 1935 N N . PHE A 1 244 ? 16.525 -6.341 -24.045 1.00 87.81 244 PHE A N 1
ATOM 1936 C CA . PHE A 1 244 ? 16.833 -6.835 -25.389 1.00 87.81 244 PHE A CA 1
ATOM 1937 C C . PHE A 1 244 ? 16.252 -5.979 -26.519 1.00 87.81 244 PHE A C 1
ATOM 1939 O O . PHE A 1 244 ? 16.757 -6.073 -27.632 1.00 87.81 244 PHE A O 1
ATOM 1946 N N . THR A 1 245 ? 15.221 -5.164 -26.274 1.00 87.69 245 THR A N 1
ATOM 1947 C CA . THR A 1 245 ? 14.732 -4.203 -27.278 1.00 87.69 245 THR A CA 1
ATOM 1948 C C . THR A 1 245 ? 15.580 -2.938 -27.327 1.00 87.69 245 THR A C 1
ATOM 1950 O O . THR A 1 245 ? 15.777 -2.389 -28.404 1.00 87.69 245 THR A O 1
ATOM 1953 N N . ASP A 1 246 ? 16.129 -2.503 -26.192 1.00 76.62 246 ASP A N 1
ATOM 1954 C CA . ASP A 1 246 ? 16.931 -1.273 -26.108 1.00 76.62 246 ASP A CA 1
ATOM 1955 C C . ASP A 1 246 ? 18.333 -1.426 -26.722 1.00 76.62 246 ASP A C 1
ATOM 1957 O O . ASP A 1 246 ? 18.993 -0.442 -27.046 1.00 76.62 246 ASP A O 1
ATOM 1961 N N . THR A 1 247 ? 18.797 -2.665 -26.898 1.00 72.38 247 THR A N 1
ATOM 1962 C CA . THR A 1 247 ? 20.118 -2.976 -27.468 1.00 72.38 247 THR A CA 1
ATOM 1963 C C . THR A 1 247 ? 20.141 -3.011 -28.999 1.00 72.38 247 THR A C 1
ATOM 1965 O O . THR A 1 247 ? 21.220 -3.121 -29.586 1.00 72.38 247 THR A O 1
ATOM 1968 N N . GLU A 1 248 ? 18.992 -2.871 -29.670 1.00 64.25 248 GLU A N 1
ATOM 1969 C CA . GLU A 1 248 ? 18.944 -2.719 -31.126 1.00 64.25 248 GLU A CA 1
ATOM 1970 C C . GLU A 1 248 ? 19.303 -1.271 -31.521 1.00 64.25 248 GLU A C 1
ATOM 1972 O O . GLU A 1 248 ? 18.451 -0.392 -31.625 1.00 64.25 248 GLU A O 1
ATOM 1977 N N . ASP A 1 249 ? 20.601 -1.030 -31.737 1.00 61.94 249 ASP A N 1
ATOM 1978 C CA . ASP A 1 249 ? 21.182 0.246 -32.183 1.00 61.94 249 ASP A CA 1
ATOM 1979 C C . ASP A 1 249 ? 20.467 0.816 -33.437 1.00 61.94 249 ASP A C 1
ATOM 1981 O O . ASP A 1 249 ? 20.615 0.266 -34.540 1.00 61.94 249 ASP A O 1
ATOM 1985 N N . PRO A 1 250 ? 19.785 1.978 -33.354 1.00 57.94 250 PRO A N 1
ATOM 1986 C CA . PRO A 1 250 ? 19.132 2.585 -34.516 1.00 57.94 250 PRO A CA 1
ATOM 1987 C C . PRO A 1 250 ? 20.122 3.100 -35.583 1.00 57.94 250 PRO A C 1
ATOM 1989 O O . PRO A 1 250 ? 19.723 3.415 -36.708 1.00 57.94 250 PRO A O 1
ATOM 1992 N N . GLN A 1 251 ? 21.426 3.159 -35.282 1.00 60.50 251 GLN A N 1
ATOM 1993 C CA . GLN A 1 251 ? 22.441 3.740 -36.169 1.00 60.50 251 GLN A CA 1
ATOM 1994 C C . GLN A 1 251 ? 22.999 2.809 -37.263 1.00 60.50 251 GLN A C 1
ATOM 1996 O O . GLN A 1 251 ? 23.732 3.283 -38.130 1.00 60.50 251 GLN A O 1
ATOM 2001 N N . LYS A 1 252 ? 22.634 1.518 -37.328 1.00 57.22 252 LYS A N 1
ATOM 2002 C CA . LYS A 1 252 ? 23.141 0.601 -38.383 1.00 57.22 252 LYS A CA 1
ATOM 2003 C C . LYS A 1 252 ? 22.291 0.506 -39.661 1.00 57.22 252 LYS A C 1
ATOM 2005 O O . LYS A 1 252 ? 22.525 -0.375 -40.484 1.00 57.22 252 LYS A O 1
ATOM 2010 N N . SER A 1 253 ? 21.369 1.441 -39.903 1.00 53.69 253 SER A N 1
ATOM 2011 C CA . SER A 1 253 ? 20.584 1.513 -41.155 1.00 53.69 253 SER A CA 1
ATOM 2012 C C . SER A 1 253 ? 21.155 2.483 -42.215 1.00 53.69 253 SER A C 1
ATOM 2014 O O . SER A 1 253 ? 20.467 2.873 -43.159 1.00 53.69 253 SER A O 1
ATOM 2016 N N . GLY A 1 254 ? 22.439 2.850 -42.114 1.00 54.19 254 GLY A N 1
ATOM 2017 C CA . GLY A 1 254 ? 23.126 3.757 -43.042 1.00 54.19 254 GLY A CA 1
ATOM 2018 C C . GLY A 1 254 ? 24.032 3.071 -44.076 1.00 54.19 254 GLY A C 1
ATOM 2019 O O . GLY A 1 254 ? 25.225 2.938 -43.855 1.00 54.19 254 GLY A O 1
ATOM 2020 N N . LYS A 1 255 ? 23.456 2.719 -45.235 1.00 54.44 255 LYS A N 1
ATOM 2021 C CA . LYS A 1 255 ? 24.064 2.640 -46.590 1.00 54.44 255 LYS A CA 1
ATOM 2022 C C . LYS A 1 255 ? 25.384 1.858 -46.790 1.00 54.44 255 LYS A C 1
ATOM 2024 O O . LYS A 1 255 ? 26.476 2.403 -46.703 1.00 54.44 255 LYS A O 1
ATOM 2029 N N . GLY A 1 256 ? 25.258 0.637 -47.322 1.00 47.19 256 GLY A N 1
ATOM 2030 C CA . GLY A 1 256 ? 26.341 -0.048 -48.041 1.00 47.19 256 GLY A CA 1
ATOM 2031 C C . GLY A 1 256 ? 25.889 -1.357 -48.692 1.00 47.19 256 GLY A C 1
ATOM 2032 O O . GLY A 1 256 ? 25.942 -2.412 -48.069 1.00 47.19 256 GLY A O 1
ATOM 2033 N N . ARG A 1 257 ? 25.430 -1.309 -49.952 1.00 51.81 257 ARG A N 1
ATOM 2034 C CA . ARG A 1 257 ? 25.198 -2.510 -50.778 1.00 51.81 257 ARG A CA 1
ATOM 2035 C C . ARG A 1 257 ? 26.552 -3.129 -51.153 1.00 51.81 257 ARG A C 1
ATOM 2037 O O . ARG A 1 257 ? 27.138 -2.747 -52.158 1.00 51.81 257 ARG A O 1
ATOM 2044 N N . GLY A 1 258 ? 27.030 -4.076 -50.349 1.00 50.00 258 GLY A N 1
ATOM 2045 C CA . GLY A 1 258 ? 28.156 -4.965 -50.663 1.00 50.00 258 GLY A CA 1
ATOM 2046 C C . GLY A 1 258 ? 27.712 -6.437 -50.671 1.00 50.00 258 GLY A C 1
ATOM 2047 O O . GLY A 1 258 ? 26.764 -6.787 -49.962 1.00 50.00 258 GLY A O 1
ATOM 2048 N N . PRO A 1 259 ? 28.329 -7.315 -51.482 1.00 49.84 259 PRO A N 1
ATOM 2049 C CA . PRO A 1 259 ? 27.845 -8.676 -51.673 1.00 49.84 259 PRO A CA 1
ATOM 2050 C C . PRO A 1 259 ? 28.079 -9.543 -50.426 1.00 49.84 259 PRO A C 1
ATOM 2052 O O . PRO A 1 259 ? 29.209 -9.764 -50.005 1.00 49.84 259 PRO A O 1
ATOM 2055 N N . ARG A 1 260 ? 26.960 -10.026 -49.864 1.00 53.47 260 ARG A N 1
ATOM 2056 C CA . ARG A 1 260 ? 26.783 -11.159 -48.932 1.00 53.47 260 ARG A CA 1
ATOM 2057 C C . ARG A 1 260 ? 28.037 -11.592 -48.152 1.00 53.47 260 ARG A C 1
ATOM 2059 O O . ARG A 1 260 ? 28.611 -12.644 -48.423 1.00 53.47 260 ARG A O 1
ATOM 2066 N N . GLN A 1 261 ? 28.352 -10.874 -47.077 1.00 48.66 261 GLN A N 1
ATOM 2067 C CA . GLN A 1 261 ? 28.978 -11.496 -45.909 1.00 48.66 261 GLN A CA 1
ATOM 2068 C C . GLN A 1 261 ? 27.873 -11.946 -44.947 1.00 48.66 261 GLN A C 1
ATOM 2070 O O . GLN A 1 261 ? 26.914 -11.216 -44.696 1.00 48.66 261 GLN A O 1
ATOM 2075 N N . ARG A 1 262 ? 27.951 -13.206 -44.503 1.00 51.44 262 ARG A N 1
ATOM 2076 C CA . ARG A 1 262 ? 26.946 -13.865 -43.655 1.00 51.44 262 ARG A CA 1
ATOM 2077 C C . ARG A 1 262 ? 26.673 -13.024 -42.407 1.00 51.44 262 ARG A C 1
ATOM 2079 O O . ARG A 1 262 ? 27.604 -12.684 -41.687 1.00 51.44 262 ARG A O 1
ATOM 2086 N N . ALA A 1 263 ? 25.394 -12.739 -42.174 1.00 49.50 263 ALA A N 1
ATOM 2087 C CA . ALA A 1 263 ? 24.900 -11.999 -41.024 1.00 49.50 263 ALA A CA 1
ATOM 2088 C C . ALA A 1 263 ? 25.520 -12.515 -39.715 1.00 49.50 263 ALA A C 1
ATOM 2090 O O . ALA A 1 263 ? 25.393 -13.694 -39.371 1.00 49.50 263 ALA A O 1
ATOM 2091 N N . SER A 1 264 ? 26.185 -11.607 -39.000 1.00 50.00 264 SER A N 1
ATOM 2092 C CA . SER A 1 264 ? 26.492 -11.758 -37.582 1.00 50.00 264 SER A CA 1
ATOM 2093 C C . SER A 1 264 ? 25.172 -11.980 -36.846 1.00 50.00 264 SER A C 1
ATOM 2095 O O . SER A 1 264 ? 24.275 -11.143 -36.924 1.00 50.00 264 SER A O 1
ATOM 2097 N N . LYS A 1 265 ? 25.025 -13.148 -36.214 1.00 51.88 265 LYS A N 1
ATOM 2098 C CA . LYS A 1 265 ? 23.810 -13.549 -35.504 1.00 51.88 265 LYS A CA 1
ATOM 2099 C C . LYS A 1 265 ? 23.648 -12.702 -34.249 1.00 51.88 265 LYS A C 1
ATOM 2101 O O . LYS A 1 265 ? 24.282 -12.982 -33.234 1.00 51.88 265 LYS A O 1
ATOM 2106 N N . ASP A 1 266 ? 22.755 -11.734 -34.339 1.00 54.31 266 ASP A N 1
ATOM 2107 C CA . ASP A 1 266 ? 22.188 -11.023 -33.205 1.00 54.31 266 ASP A CA 1
ATOM 2108 C C . ASP A 1 266 ? 21.698 -12.015 -32.138 1.00 54.31 266 ASP A C 1
ATOM 2110 O O . ASP A 1 266 ? 21.020 -12.997 -32.457 1.00 54.31 266 ASP A O 1
ATOM 2114 N N . VAL A 1 267 ? 22.105 -11.835 -30.882 1.00 54.53 267 VAL A N 1
ATOM 2115 C CA . VAL A 1 267 ? 21.885 -12.826 -29.809 1.00 54.53 267 VAL A CA 1
ATOM 2116 C C . VAL A 1 267 ? 20.435 -12.790 -29.312 1.00 54.53 267 VAL A C 1
ATOM 2118 O O . VAL A 1 267 ? 19.896 -13.831 -28.936 1.00 54.53 267 VAL A O 1
ATOM 2121 N N . SER A 1 268 ? 19.760 -11.641 -29.394 1.00 50.72 268 SER A N 1
ATOM 2122 C CA . SER A 1 268 ? 18.336 -11.481 -29.057 1.00 50.72 268 SER A CA 1
ATOM 2123 C C . SER A 1 268 ? 17.417 -12.231 -30.035 1.00 50.72 268 SER A C 1
ATOM 2125 O O . SER A 1 268 ? 16.402 -12.804 -29.633 1.00 50.72 268 SER A O 1
ATOM 2127 N N . GLN A 1 269 ? 17.821 -12.355 -31.305 1.00 53.31 269 GLN A N 1
ATOM 2128 C CA . GLN A 1 269 ? 17.106 -13.135 -32.322 1.00 53.31 269 GLN A CA 1
ATOM 2129 C C . GLN A 1 269 ? 17.339 -14.645 -32.208 1.00 53.31 269 GLN A C 1
ATOM 2131 O O . GLN A 1 269 ? 16.704 -15.419 -32.924 1.00 53.31 269 GLN A O 1
ATOM 2136 N N . GLN A 1 270 ? 18.219 -15.099 -31.310 1.00 56.41 270 GLN A N 1
ATOM 2137 C CA . GLN A 1 270 ? 18.497 -16.522 -31.126 1.00 56.41 270 GLN A CA 1
ATOM 2138 C C . GLN A 1 270 ? 17.521 -17.210 -30.182 1.00 56.41 270 GLN A C 1
ATOM 2140 O O . GLN A 1 270 ? 17.604 -18.428 -30.097 1.00 56.41 270 GLN A O 1
ATOM 2145 N N . PHE A 1 271 ? 16.607 -16.514 -29.497 1.00 56.03 271 PHE A N 1
ATOM 2146 C CA . PHE A 1 271 ? 15.761 -17.151 -28.484 1.00 56.03 271 PHE A CA 1
ATOM 2147 C C . PHE A 1 271 ? 14.266 -17.077 -28.805 1.00 56.03 271 PHE A C 1
ATOM 2149 O O . PHE A 1 271 ? 13.713 -16.027 -29.126 1.00 56.03 271 PHE A O 1
ATOM 2156 N N . CYS A 1 272 ? 13.596 -18.228 -28.737 1.00 59.91 272 CYS A N 1
ATOM 2157 C CA . CYS A 1 272 ? 12.143 -18.334 -28.836 1.00 59.91 272 CYS A CA 1
ATOM 2158 C C . CYS A 1 272 ? 11.564 -18.578 -27.436 1.00 59.91 272 CYS A C 1
ATOM 2160 O O . CYS A 1 272 ? 11.841 -19.610 -26.821 1.00 59.91 272 CYS A O 1
ATOM 2162 N N . TYR A 1 273 ? 10.758 -17.633 -26.944 1.00 59.62 273 T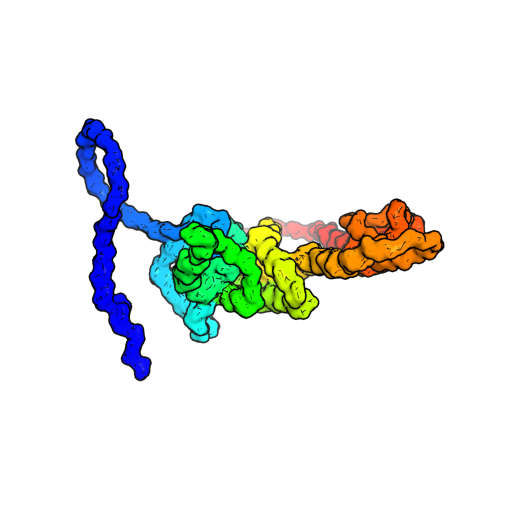YR A N 1
ATOM 2163 C CA . TYR A 1 273 ? 10.086 -17.701 -25.636 1.00 59.62 273 TYR A CA 1
ATOM 2164 C C . TYR A 1 273 ? 8.679 -18.310 -25.708 1.00 59.62 273 TYR A C 1
ATOM 2166 O O . TYR A 1 273 ? 7.923 -18.221 -24.743 1.00 59.62 273 TYR A O 1
ATOM 2174 N N . ALA A 1 274 ? 8.304 -18.906 -26.840 1.00 53.56 274 ALA A N 1
ATOM 2175 C CA . ALA A 1 274 ? 6.929 -19.275 -27.154 1.00 53.56 274 ALA A CA 1
ATOM 2176 C C . ALA A 1 274 ? 6.423 -20.537 -26.430 1.00 53.56 274 ALA A C 1
ATOM 2178 O O . ALA A 1 274 ? 5.863 -21.392 -27.096 1.00 53.56 274 ALA A O 1
ATOM 2179 N N . TYR A 1 275 ? 6.612 -20.710 -25.114 1.00 54.91 275 TYR A N 1
ATOM 2180 C CA . TYR A 1 275 ? 6.058 -21.884 -24.418 1.00 54.91 275 TYR A CA 1
ATOM 2181 C C . TYR A 1 275 ? 5.666 -21.616 -22.959 1.00 54.91 275 TYR A C 1
ATOM 2183 O O . TYR A 1 275 ? 6.529 -21.496 -22.088 1.00 54.91 275 TYR A O 1
ATOM 2191 N N . GLN A 1 276 ? 4.352 -21.617 -22.712 1.00 49.66 276 GLN A N 1
ATOM 2192 C CA . GLN A 1 276 ? 3.725 -21.852 -21.408 1.00 49.66 276 GLN A CA 1
ATOM 2193 C C . GLN A 1 276 ? 3.603 -23.378 -21.161 1.00 49.66 276 GLN A C 1
ATOM 2195 O O . GLN A 1 276 ? 3.600 -24.176 -22.097 1.00 49.66 276 GLN A O 1
ATOM 2200 N N . ASP A 1 277 ? 3.561 -23.796 -19.893 1.00 49.81 277 ASP A N 1
ATOM 2201 C CA . ASP A 1 277 ? 3.191 -25.150 -19.417 1.00 49.81 277 ASP A CA 1
ATOM 2202 C C . ASP A 1 277 ? 4.199 -26.309 -19.552 1.00 49.81 277 ASP A C 1
ATOM 2204 O O . ASP A 1 277 ? 3.890 -27.462 -19.229 1.00 49.81 277 ASP A O 1
ATOM 2208 N N . GLY A 1 278 ? 5.440 -26.041 -19.962 1.00 50.84 278 GLY A N 1
ATOM 2209 C CA . GLY A 1 278 ? 6.542 -27.008 -19.831 1.00 50.84 278 GLY A CA 1
ATOM 2210 C C . GLY A 1 278 ? 6.442 -28.261 -20.712 1.00 50.84 278 GLY A C 1
ATOM 2211 O O . GLY A 1 278 ? 7.164 -29.232 -20.449 1.00 50.84 278 GLY A O 1
ATOM 2212 N N . ARG A 1 279 ? 5.587 -28.245 -21.748 1.00 48.91 279 ARG A N 1
ATOM 2213 C CA . ARG A 1 279 ? 5.555 -29.269 -22.801 1.00 48.91 279 ARG A CA 1
ATOM 2214 C C . ARG A 1 279 ? 6.477 -28.883 -23.964 1.00 48.91 279 ARG A C 1
ATOM 2216 O O . ARG A 1 279 ? 6.371 -27.790 -24.506 1.00 48.91 279 ARG A O 1
ATOM 2223 N N . HIS A 1 280 ? 7.376 -29.781 -24.357 1.00 55.78 280 HIS A N 1
ATOM 2224 C CA . HIS A 1 280 ? 8.250 -29.636 -25.526 1.00 55.78 280 HIS A CA 1
ATOM 2225 C C . HIS A 1 280 ? 7.739 -30.545 -26.650 1.00 55.78 280 HIS A C 1
ATOM 2227 O O . HIS A 1 280 ? 7.496 -31.715 -26.389 1.00 55.78 280 HIS A O 1
ATOM 2233 N N . THR A 1 281 ? 7.602 -30.068 -27.891 1.00 54.56 281 THR A N 1
ATOM 2234 C CA . THR A 1 281 ? 7.322 -30.963 -29.038 1.00 54.56 281 THR A CA 1
ATOM 2235 C C . THR A 1 281 ? 8.595 -31.568 -29.637 1.00 54.56 281 THR A C 1
ATOM 2237 O O . THR A 1 281 ? 8.523 -32.446 -30.486 1.00 54.56 281 THR A O 1
ATOM 2240 N N . GLY A 1 282 ? 9.783 -31.145 -29.183 1.00 56.28 282 GLY A N 1
ATOM 2241 C CA . GLY A 1 282 ? 11.063 -31.602 -29.741 1.00 56.28 282 GLY A CA 1
ATOM 2242 C C . GLY A 1 282 ? 11.334 -31.096 -31.164 1.00 56.28 282 GLY A C 1
ATOM 2243 O O . GLY A 1 282 ? 12.355 -31.450 -31.755 1.00 56.28 282 GLY A O 1
ATOM 2244 N N . ASP A 1 283 ? 10.447 -30.262 -31.707 1.00 58.88 283 ASP A N 1
ATOM 2245 C CA . ASP A 1 283 ? 10.627 -29.629 -33.004 1.00 58.88 283 ASP A CA 1
ATOM 2246 C C . ASP A 1 283 ? 11.549 -28.417 -32.882 1.00 58.88 283 ASP A C 1
ATOM 2248 O O . ASP A 1 283 ? 11.498 -27.657 -31.911 1.00 58.88 283 ASP A O 1
ATOM 2252 N N . LYS A 1 284 ? 12.401 -28.230 -33.893 1.00 59.81 284 LYS A N 1
ATOM 2253 C CA . LYS A 1 284 ? 13.204 -27.013 -34.022 1.00 59.81 284 LYS A CA 1
ATOM 2254 C C . LYS A 1 284 ? 12.264 -25.826 -34.236 1.00 59.81 284 LYS A C 1
ATOM 2256 O O . LYS A 1 284 ? 11.259 -25.959 -34.936 1.00 59.81 284 LYS A O 1
ATOM 2261 N N . CYS A 1 285 ? 12.618 -24.664 -33.690 1.00 59.81 285 CYS A N 1
ATOM 2262 C CA . CYS A 1 285 ? 11.933 -23.416 -34.010 1.00 59.81 285 CYS A CA 1
ATOM 2263 C C . CYS A 1 285 ? 11.835 -23.267 -35.533 1.00 59.81 285 CYS A C 1
ATOM 2265 O O . CYS A 1 285 ? 12.851 -23.426 -36.217 1.00 59.81 285 CYS A O 1
ATOM 2267 N N . LYS A 1 286 ? 10.653 -22.926 -36.062 1.00 60.06 286 LYS A N 1
ATOM 2268 C CA . LYS A 1 286 ? 10.488 -22.630 -37.499 1.00 60.06 286 LYS A CA 1
ATOM 2269 C C . LYS A 1 286 ? 11.444 -21.522 -37.961 1.00 60.06 286 LYS A C 1
ATOM 2271 O O . LYS A 1 286 ? 11.920 -21.563 -39.088 1.00 60.06 286 LYS A O 1
ATOM 2276 N N . ASP A 1 287 ? 11.810 -20.630 -37.042 1.00 62.66 287 ASP A N 1
ATOM 2277 C CA . ASP A 1 287 ? 12.714 -19.503 -37.275 1.00 62.66 287 ASP A CA 1
ATOM 2278 C C . ASP A 1 287 ? 14.189 -19.816 -36.943 1.00 62.66 287 ASP A C 1
ATOM 2280 O O . ASP A 1 287 ? 15.028 -18.919 -36.921 1.00 62.66 287 ASP A O 1
ATOM 2284 N N . GLY A 1 288 ? 14.537 -21.072 -36.628 1.00 66.12 288 GLY A N 1
ATOM 2285 C CA . GLY A 1 288 ? 15.917 -21.482 -36.321 1.00 66.12 288 GLY A CA 1
ATOM 2286 C C . GLY A 1 288 ? 16.474 -20.986 -34.977 1.00 66.12 288 GLY A C 1
ATOM 2287 O O . GLY A 1 288 ? 17.681 -21.071 -34.745 1.00 66.12 288 GLY A O 1
ATOM 2288 N N . ARG A 1 289 ? 15.610 -20.479 -34.090 1.00 66.50 289 ARG A N 1
ATOM 2289 C CA . ARG A 1 289 ? 15.954 -19.999 -32.743 1.00 66.50 289 ARG A CA 1
ATOM 2290 C C . ARG A 1 289 ? 16.109 -21.149 -31.736 1.00 66.50 289 ARG A C 1
ATOM 2292 O O . ARG A 1 289 ? 15.465 -22.189 -31.841 1.00 66.50 289 ARG A O 1
ATOM 2299 N N . ILE A 1 290 ? 16.937 -20.931 -30.724 1.00 65.12 290 ILE A N 1
ATOM 2300 C CA . ILE A 1 290 ? 17.124 -21.757 -29.530 1.00 65.12 290 ILE A CA 1
ATOM 2301 C C . ILE A 1 290 ? 15.918 -21.559 -28.601 1.00 65.12 290 ILE A C 1
ATOM 2303 O O . ILE A 1 290 ? 15.544 -20.437 -28.263 1.00 65.12 290 ILE A O 1
ATOM 2307 N N . HIS A 1 291 ? 15.286 -22.645 -28.164 1.00 64.94 291 HIS A N 1
ATOM 2308 C CA . HIS A 1 291 ? 14.172 -22.564 -27.218 1.00 64.94 291 HIS A CA 1
ATOM 2309 C C . HIS A 1 291 ? 14.718 -22.465 -25.789 1.00 64.94 291 HIS A C 1
ATOM 2311 O O . HIS A 1 291 ? 15.525 -23.298 -25.367 1.00 64.94 291 HIS A O 1
ATOM 2317 N N . LEU A 1 292 ? 14.252 -21.476 -25.025 1.00 66.25 292 LEU A N 1
ATOM 2318 C CA . LEU A 1 292 ? 14.503 -21.397 -23.586 1.00 66.25 292 LEU A CA 1
ATOM 2319 C C . LEU A 1 292 ? 13.267 -21.891 -22.837 1.00 66.25 292 LEU A C 1
ATOM 2321 O O . LEU A 1 292 ? 12.152 -21.424 -23.056 1.00 66.25 292 LEU A O 1
ATOM 2325 N N . CYS A 1 293 ? 13.458 -22.857 -21.942 1.00 63.53 293 CYS A N 1
ATOM 2326 C CA . CYS A 1 293 ? 12.373 -23.322 -21.085 1.00 63.53 293 CYS A CA 1
ATOM 2327 C C . CYS A 1 293 ? 12.094 -22.278 -19.992 1.00 63.53 293 CYS A C 1
ATOM 2329 O O . CYS A 1 293 ? 12.914 -22.142 -19.087 1.00 63.53 293 CYS A O 1
ATOM 2331 N N . GLN A 1 294 ? 10.930 -21.619 -20.017 1.00 62.72 294 GLN A N 1
ATOM 2332 C CA . GLN A 1 294 ? 10.533 -20.618 -19.005 1.00 62.72 294 GLN A CA 1
ATOM 2333 C C . GLN A 1 294 ? 10.503 -21.175 -17.565 1.00 62.72 294 GLN A C 1
ATOM 2335 O O . GLN A 1 294 ? 10.681 -20.447 -16.592 1.00 62.72 294 GLN A O 1
ATOM 2340 N N . GLY A 1 295 ? 10.306 -22.490 -17.408 1.00 59.84 295 GLY A N 1
ATOM 2341 C CA . GLY A 1 295 ? 10.299 -23.136 -16.095 1.00 59.84 295 GLY A CA 1
ATOM 2342 C C . GLY A 1 295 ? 11.690 -23.338 -15.480 1.00 59.84 295 GLY A C 1
ATOM 2343 O O . GLY A 1 295 ? 11.807 -23.382 -14.259 1.00 59.84 295 GLY A O 1
ATOM 2344 N N . CYS A 1 296 ? 12.750 -23.492 -16.287 1.00 63.22 296 CYS A N 1
ATOM 2345 C CA . CYS A 1 296 ? 14.087 -23.830 -15.772 1.00 63.22 296 CYS A CA 1
ATOM 2346 C C . CYS A 1 296 ? 15.249 -22.986 -16.309 1.00 63.22 296 CYS A C 1
ATOM 2348 O O . CYS A 1 296 ? 16.377 -23.244 -15.895 1.00 63.22 296 CYS A O 1
ATOM 2350 N N . ASN A 1 297 ? 15.003 -22.064 -17.244 1.00 61.78 297 ASN A N 1
ATOM 2351 C CA . ASN A 1 297 ? 15.982 -21.211 -17.936 1.00 61.78 297 ASN A CA 1
ATOM 2352 C C . ASN A 1 297 ? 17.175 -21.949 -18.577 1.00 61.78 297 ASN A C 1
ATOM 2354 O O . ASN A 1 297 ? 18.181 -21.345 -18.931 1.00 61.78 297 ASN A O 1
ATOM 2358 N N . GLY A 1 298 ? 1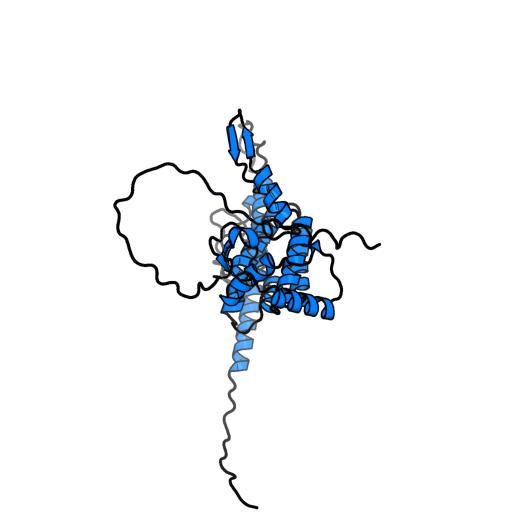7.071 -23.267 -18.761 1.00 64.50 298 GLY A N 1
ATOM 2359 C CA . GLY A 1 298 ? 18.124 -24.070 -19.378 1.00 64.50 298 GLY A CA 1
ATOM 2360 C C . GLY A 1 298 ? 18.056 -24.003 -20.904 1.00 64.50 298 GLY A C 1
ATOM 2361 O O . GLY A 1 298 ? 16.967 -24.147 -21.467 1.00 64.50 298 GLY A O 1
ATOM 2362 N N . ARG A 1 299 ? 19.216 -23.854 -21.563 1.00 58.91 299 ARG A N 1
ATOM 2363 C CA . ARG A 1 299 ? 19.372 -24.092 -23.010 1.00 58.91 299 ARG A CA 1
ATOM 2364 C C . ARG A 1 299 ? 19.151 -25.574 -23.299 1.00 58.91 299 ARG A C 1
ATOM 2366 O O . ARG A 1 299 ? 19.676 -26.421 -22.576 1.00 58.91 299 ARG A O 1
ATOM 2373 N N . ARG A 1 300 ? 18.364 -25.901 -24.323 1.00 61.84 300 ARG A N 1
ATOM 2374 C CA . ARG A 1 300 ? 18.045 -27.294 -24.648 1.00 61.84 300 ARG A CA 1
ATOM 2375 C C . ARG A 1 300 ? 18.070 -27.553 -26.146 1.00 61.84 300 ARG A C 1
ATOM 2377 O O . ARG A 1 300 ? 17.184 -27.095 -26.855 1.00 61.84 300 ARG A O 1
ATOM 2384 N N . ASP A 1 301 ? 18.992 -28.416 -26.551 1.00 53.84 301 ASP A N 1
ATOM 2385 C CA . ASP A 1 301 ? 18.853 -29.263 -27.733 1.00 53.84 301 ASP A CA 1
ATOM 2386 C C . ASP A 1 301 ? 18.345 -30.626 -27.244 1.00 53.84 301 ASP A C 1
ATOM 2388 O O . ASP A 1 301 ? 19.121 -31.555 -27.024 1.00 53.84 301 ASP A O 1
ATOM 2392 N N . LEU A 1 302 ? 17.052 -30.743 -26.919 1.00 47.03 302 LEU A N 1
ATOM 2393 C CA . LEU A 1 302 ? 16.530 -32.046 -26.500 1.00 47.03 302 LEU A CA 1
ATOM 2394 C C . LEU A 1 302 ? 16.392 -32.963 -27.727 1.00 47.03 302 LEU A C 1
ATOM 2396 O O . LEU A 1 302 ? 15.796 -32.545 -28.722 1.00 47.03 302 LEU A O 1
ATOM 2400 N N . PRO A 1 303 ? 16.876 -34.218 -27.670 1.00 47.81 303 PRO A N 1
ATOM 2401 C CA . PRO A 1 303 ? 16.545 -35.206 -28.686 1.00 47.81 303 PRO A CA 1
ATOM 2402 C C . PRO A 1 303 ? 15.028 -35.453 -28.701 1.00 47.81 303 PRO A C 1
ATOM 2404 O O . PRO A 1 303 ? 14.361 -35.389 -27.661 1.00 47.81 303 PRO A O 1
ATOM 2407 N N . ARG A 1 304 ? 14.484 -35.721 -29.897 1.00 52.34 304 ARG A N 1
ATOM 2408 C CA . ARG A 1 304 ? 13.057 -36.007 -30.123 1.00 52.34 304 ARG A CA 1
ATOM 2409 C C . ARG A 1 304 ? 12.547 -37.043 -29.110 1.00 52.34 304 ARG A C 1
ATOM 2411 O O . ARG A 1 304 ? 13.174 -38.083 -28.932 1.00 52.34 304 ARG A O 1
ATOM 2418 N N . GLY A 1 305 ? 11.402 -36.768 -28.476 1.00 53.47 305 GLY A N 1
ATOM 2419 C CA . GLY A 1 305 ? 10.667 -37.750 -27.664 1.00 53.47 305 GLY A CA 1
ATOM 2420 C C . GLY A 1 305 ? 10.636 -37.526 -26.146 1.00 53.47 305 GLY A C 1
ATOM 2421 O O . GLY A 1 305 ? 9.977 -38.295 -25.451 1.00 53.47 305 GLY A O 1
ATOM 2422 N N . ARG A 1 306 ? 11.281 -36.483 -25.594 1.00 56.31 306 ARG A N 1
ATOM 2423 C CA . ARG A 1 306 ? 11.069 -36.075 -24.187 1.00 56.31 306 ARG A CA 1
ATOM 2424 C C . ARG A 1 306 ? 10.354 -34.733 -24.108 1.00 56.31 306 ARG A C 1
ATOM 2426 O O . ARG A 1 306 ? 10.968 -33.675 -24.203 1.00 56.31 306 ARG A O 1
ATOM 2433 N N . ASN A 1 307 ? 9.048 -34.804 -23.870 1.00 58.66 307 ASN A N 1
ATOM 2434 C CA . ASN A 1 307 ? 8.160 -33.648 -23.943 1.00 58.66 307 ASN A CA 1
ATOM 2435 C C . ASN A 1 307 ? 8.026 -32.881 -22.622 1.00 58.66 307 ASN A C 1
ATOM 2437 O O . ASN A 1 307 ? 7.204 -31.982 -22.549 1.00 58.66 307 ASN A O 1
ATOM 2441 N N . LEU A 1 308 ? 8.783 -33.209 -21.570 1.00 59.19 308 LEU A N 1
ATOM 2442 C CA . LEU A 1 308 ? 8.668 -32.546 -20.267 1.00 59.19 308 LEU A CA 1
ATOM 2443 C C . LEU A 1 308 ? 10.022 -32.035 -19.785 1.00 59.19 308 LEU A C 1
ATOM 2445 O O . LEU A 1 308 ? 11.028 -32.743 -19.842 1.00 59.19 308 LEU A O 1
ATOM 2449 N N . CYS A 1 309 ? 10.034 -30.809 -19.263 1.00 60.88 309 CYS A N 1
ATOM 2450 C CA . CYS A 1 309 ? 11.191 -30.275 -18.557 1.00 60.88 309 CYS A CA 1
ATOM 2451 C C . CYS A 1 309 ? 11.487 -31.146 -17.313 1.00 60.88 309 CYS A C 1
ATOM 2453 O O . CYS A 1 309 ? 10.612 -31.259 -16.471 1.00 60.88 309 CYS A O 1
ATOM 2455 N N . PRO A 1 310 ? 12.694 -31.715 -17.126 1.00 64.25 310 PRO A N 1
ATOM 2456 C CA . PRO A 1 310 ? 13.125 -32.466 -15.946 1.00 64.25 310 PRO A CA 1
ATOM 2457 C C . PRO A 1 310 ? 12.807 -31.805 -14.605 1.00 64.25 310 PRO A C 1
ATOM 2459 O O . PRO A 1 310 ? 12.408 -32.506 -13.689 1.00 64.25 310 PRO A O 1
ATOM 2462 N N . LYS A 1 311 ? 12.926 -30.471 -14.484 1.00 64.19 311 LYS A N 1
ATOM 2463 C CA . LYS A 1 311 ? 12.522 -29.768 -13.252 1.00 64.19 311 LYS A CA 1
ATOM 2464 C C . LYS A 1 311 ? 11.002 -29.786 -13.064 1.00 64.19 311 LYS A C 1
ATOM 2466 O O . LYS A 1 311 ? 10.535 -30.002 -11.956 1.00 64.19 311 LYS A O 1
ATOM 2471 N N . ALA A 1 312 ? 10.236 -29.631 -14.144 1.00 62.50 312 ALA A N 1
ATOM 2472 C CA . ALA A 1 312 ? 8.779 -29.762 -14.107 1.00 62.50 312 ALA A CA 1
ATOM 2473 C C . ALA A 1 312 ? 8.325 -31.225 -13.917 1.00 62.50 312 ALA A C 1
ATOM 2475 O O . ALA A 1 312 ? 7.328 -31.474 -13.252 1.00 62.50 312 ALA A O 1
ATOM 2476 N N . ALA A 1 313 ? 9.061 -32.198 -14.459 1.00 64.19 313 ALA A N 1
ATOM 2477 C CA . ALA A 1 313 ? 8.827 -33.625 -14.274 1.00 64.19 313 ALA A CA 1
ATOM 2478 C C . ALA A 1 313 ? 9.138 -34.049 -12.832 1.00 64.19 313 ALA A C 1
ATOM 2480 O O . ALA A 1 313 ? 8.347 -34.770 -12.239 1.00 64.19 313 ALA A O 1
ATOM 2481 N N . ALA A 1 314 ? 10.225 -33.534 -12.247 1.00 65.38 314 ALA A N 1
ATOM 2482 C CA . ALA A 1 314 ? 10.551 -33.710 -10.836 1.00 65.38 314 ALA A CA 1
ATOM 2483 C C . ALA A 1 314 ? 9.486 -33.072 -9.935 1.00 65.38 314 ALA A C 1
ATOM 2485 O O . ALA A 1 314 ? 8.999 -33.730 -9.027 1.00 65.38 314 ALA A O 1
ATOM 2486 N N . ALA A 1 315 ? 9.044 -31.845 -10.234 1.00 64.56 315 ALA A N 1
ATOM 2487 C CA . ALA A 1 315 ? 7.962 -31.195 -9.495 1.00 64.56 315 ALA A CA 1
ATOM 2488 C C . ALA A 1 315 ? 6.640 -31.984 -9.572 1.00 64.56 315 ALA A C 1
ATOM 2490 O O . ALA A 1 315 ? 5.971 -32.158 -8.557 1.00 64.56 315 ALA A O 1
ATOM 2491 N N . LYS A 1 316 ? 6.286 -32.524 -10.749 1.00 65.75 316 LYS A N 1
ATOM 2492 C CA . LYS A 1 316 ? 5.111 -33.397 -10.910 1.00 65.75 316 LYS A CA 1
ATOM 2493 C C . LYS A 1 316 ? 5.261 -34.730 -10.176 1.00 65.75 316 LYS A C 1
ATOM 2495 O O . LYS A 1 316 ? 4.299 -35.173 -9.562 1.00 65.75 316 LYS A O 1
ATOM 2500 N N . ALA A 1 317 ? 6.443 -35.344 -10.197 1.00 67.25 317 ALA A N 1
ATOM 2501 C CA . ALA A 1 317 ? 6.717 -36.571 -9.450 1.00 67.25 317 ALA A CA 1
ATOM 2502 C C . ALA A 1 317 ? 6.625 -36.339 -7.931 1.00 67.25 317 ALA A C 1
ATOM 2504 O O . ALA A 1 317 ? 5.994 -37.123 -7.233 1.00 67.25 317 ALA A O 1
ATOM 2505 N N . SER A 1 318 ? 7.160 -35.217 -7.435 1.00 63.91 318 SER A N 1
ATOM 2506 C CA . SER A 1 318 ? 7.036 -34.804 -6.032 1.00 63.91 318 SER A CA 1
ATOM 2507 C C . SER A 1 318 ? 5.602 -34.475 -5.613 1.00 63.91 318 SER A C 1
ATOM 2509 O O . SER A 1 318 ? 5.237 -34.682 -4.457 1.00 63.91 318 SER A O 1
ATOM 2511 N N . ALA A 1 319 ? 4.780 -33.954 -6.527 1.00 61.25 319 ALA A N 1
ATOM 2512 C CA . ALA A 1 319 ? 3.364 -33.708 -6.271 1.00 61.25 319 ALA A CA 1
ATOM 2513 C C . ALA A 1 319 ? 2.555 -35.018 -6.236 1.00 61.25 319 ALA A C 1
ATOM 2515 O O . ALA A 1 319 ? 1.720 -35.189 -5.353 1.00 61.25 319 ALA A O 1
ATOM 2516 N N . ALA A 1 320 ? 2.849 -35.968 -7.133 1.00 62.50 320 ALA A N 1
ATOM 2517 C CA . ALA A 1 320 ? 2.213 -37.286 -7.149 1.00 62.50 320 ALA A CA 1
ATOM 2518 C C . ALA A 1 320 ? 2.534 -38.099 -5.882 1.00 62.50 320 ALA A C 1
ATOM 2520 O O . ALA A 1 320 ? 1.622 -38.623 -5.249 1.00 62.50 320 ALA A O 1
ATOM 2521 N N . SER A 1 321 ? 3.794 -38.093 -5.427 1.00 58.19 321 SER A N 1
ATOM 2522 C CA . SER A 1 321 ? 4.196 -38.794 -4.198 1.00 58.19 321 SER A CA 1
ATOM 2523 C C . SER A 1 321 ? 3.562 -38.220 -2.924 1.00 58.19 321 SER A C 1
ATOM 2525 O O . SER A 1 321 ? 3.444 -38.920 -1.924 1.00 58.19 321 SER A O 1
ATOM 2527 N N . LYS A 1 322 ? 3.151 -36.942 -2.933 1.00 57.31 322 LYS A N 1
ATOM 2528 C CA . LYS A 1 322 ? 2.410 -36.327 -1.818 1.00 57.31 322 LYS A CA 1
ATOM 2529 C C . LYS A 1 322 ? 0.917 -36.675 -1.830 1.00 57.31 322 LYS A C 1
ATOM 2531 O O . LYS A 1 322 ? 0.302 -36.659 -0.771 1.00 57.31 322 LYS A O 1
ATOM 2536 N N . GLY A 1 323 ? 0.350 -37.008 -2.991 1.00 50.28 323 GLY A N 1
ATOM 2537 C CA . GLY A 1 323 ? -1.041 -37.451 -3.120 1.00 50.28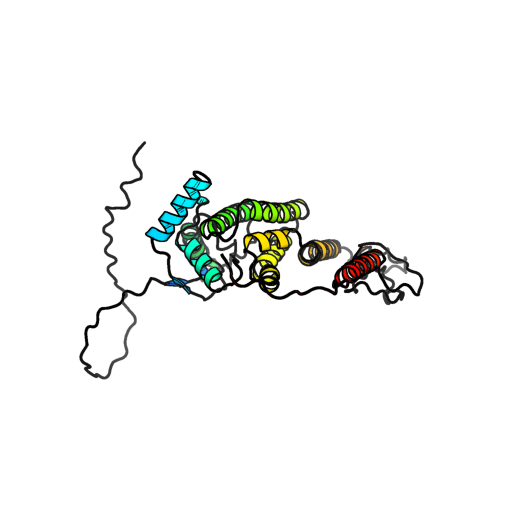 323 GLY A CA 1
ATOM 2538 C C . GLY A 1 323 ? -1.278 -38.878 -2.616 1.00 50.28 323 GLY A C 1
ATOM 2539 O O . GLY A 1 323 ? -2.319 -39.145 -2.024 1.00 50.28 323 GLY A O 1
ATOM 2540 N N . GLU A 1 324 ? -0.303 -39.780 -2.773 1.00 49.75 324 GLU A N 1
ATOM 2541 C CA . GLU A 1 324 ? -0.427 -41.180 -2.322 1.00 49.75 324 GLU A CA 1
ATOM 2542 C C . GLU A 1 324 ? -0.394 -41.353 -0.793 1.00 49.75 324 GLU A C 1
ATOM 2544 O O . GLU A 1 324 ? -0.987 -42.301 -0.282 1.00 49.75 324 GLU A O 1
ATOM 2549 N N . LEU A 1 325 ? 0.199 -40.425 -0.028 1.00 49.75 325 LEU A N 1
ATOM 2550 C CA . LEU A 1 325 ? 0.175 -40.497 1.444 1.00 49.75 325 LEU A CA 1
ATOM 2551 C C . LEU A 1 325 ? -1.163 -40.072 2.077 1.00 49.75 325 LEU A C 1
ATOM 2553 O O . LEU A 1 325 ? -1.376 -40.325 3.260 1.00 49.75 325 LEU A O 1
ATOM 2557 N N . ALA A 1 326 ? -2.075 -39.453 1.321 1.00 50.88 326 ALA A N 1
ATOM 2558 C CA . ALA A 1 326 ? -3.368 -38.987 1.836 1.00 50.88 326 ALA A CA 1
ATOM 2559 C C . ALA A 1 326 ? -4.504 -40.030 1.705 1.00 50.88 326 ALA A C 1
ATOM 2561 O O . ALA A 1 326 ? -5.638 -39.752 2.091 1.00 50.88 326 ALA A O 1
ATOM 2562 N N . GLY A 1 327 ? -4.218 -41.222 1.162 1.00 45.91 327 GLY A N 1
ATOM 2563 C CA . GLY A 1 327 ? -5.216 -42.251 0.832 1.00 45.91 327 GLY A CA 1
ATOM 2564 C C . GLY A 1 327 ? -5.428 -43.367 1.863 1.00 45.91 327 GLY A C 1
ATOM 2565 O O . GLY A 1 327 ? -6.263 -44.239 1.632 1.00 45.91 327 GLY A O 1
ATOM 2566 N N . SER A 1 328 ? -4.719 -43.370 2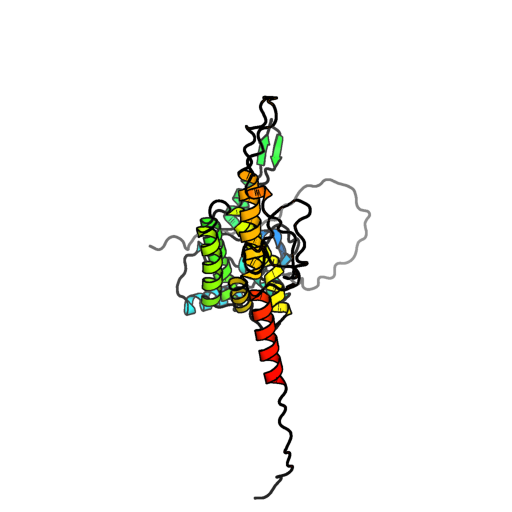.993 1.00 45.28 328 SER A N 1
ATOM 2567 C CA . SER A 1 328 ? -4.831 -44.437 4.001 1.00 45.28 328 SER A CA 1
ATOM 2568 C C . SER A 1 328 ? -5.831 -44.062 5.094 1.00 45.28 328 SER A C 1
ATOM 2570 O O . SER A 1 328 ? -5.473 -43.523 6.139 1.00 45.28 328 SER A O 1
ATOM 2572 N N . LYS A 1 329 ? -7.111 -44.332 4.835 1.00 49.69 329 LYS A N 1
ATOM 2573 C CA . LYS A 1 329 ? -8.209 -44.213 5.803 1.00 49.69 329 LYS A CA 1
ATOM 2574 C C . LYS A 1 329 ? -8.138 -45.402 6.782 1.00 49.69 329 LYS A C 1
ATOM 2576 O O . LYS A 1 329 ? -8.224 -46.534 6.311 1.00 49.69 329 LYS A O 1
ATOM 2581 N N . PRO A 1 330 ? -7.985 -45.210 8.106 1.00 46.38 330 PRO A N 1
ATOM 2582 C CA . PRO A 1 330 ? -8.082 -46.319 9.044 1.00 46.38 330 PRO A CA 1
ATOM 2583 C C . PRO A 1 330 ? -9.555 -46.708 9.213 1.00 46.38 330 PRO A C 1
ATOM 2585 O O . PRO A 1 330 ? -10.382 -45.933 9.696 1.00 46.38 330 PRO A O 1
ATOM 2588 N N . GLU A 1 331 ? -9.877 -47.915 8.765 1.00 50.44 331 GLU A N 1
ATOM 2589 C CA . GLU A 1 331 ? -11.098 -48.634 9.107 1.00 50.44 331 GLU A CA 1
ATOM 2590 C C . GLU A 1 331 ? -11.000 -49.138 10.556 1.00 50.44 331 GLU A C 1
ATOM 2592 O O . GLU A 1 331 ? -10.006 -49.757 10.931 1.00 50.44 331 GLU A O 1
ATOM 2597 N N . GLY A 1 332 ? -12.053 -48.919 11.348 1.00 43.06 332 GLY A N 1
ATOM 2598 C CA . GLY A 1 332 ? -12.333 -49.726 12.539 1.00 43.06 332 GLY A CA 1
ATOM 2599 C C . GLY A 1 332 ? -12.198 -49.026 13.893 1.00 43.06 332 GLY A C 1
ATOM 2600 O O . GLY A 1 332 ? -11.111 -48.929 14.448 1.00 43.06 332 GLY A O 1
ATOM 2601 N N . ALA A 1 333 ? -13.346 -48.631 14.456 1.00 37.12 333 ALA A N 1
ATOM 2602 C CA . ALA A 1 333 ? -13.893 -49.154 15.722 1.00 37.12 333 ALA A CA 1
ATOM 2603 C C . ALA A 1 333 ? -14.731 -48.087 16.453 1.00 37.12 333 ALA A C 1
ATOM 2605 O O . ALA A 1 333 ? -14.214 -47.209 17.138 1.00 37.12 333 ALA A O 1
ATOM 2606 N N . SER A 1 334 ? -16.053 -48.212 16.324 1.00 44.50 334 SER A N 1
ATOM 2607 C CA . SER A 1 334 ? -17.018 -47.695 17.301 1.00 44.50 334 SER A CA 1
ATOM 2608 C C . SER A 1 334 ? -16.978 -48.593 18.545 1.00 44.50 334 SER A C 1
ATOM 2610 O O . SER A 1 334 ? -16.832 -49.810 18.392 1.00 44.50 334 SER A O 1
ATOM 2612 N N . PRO A 1 335 ? -17.141 -48.040 19.758 1.00 51.53 335 PRO A N 1
ATOM 2613 C CA . PRO A 1 335 ? -18.293 -48.523 20.508 1.00 51.53 335 PRO A CA 1
ATOM 2614 C C . PRO A 1 335 ? -19.073 -47.447 21.270 1.00 51.53 335 PRO A C 1
ATOM 2616 O O . PRO A 1 335 ? -18.544 -46.548 21.924 1.00 51.53 335 PRO A O 1
ATOM 2619 N N . GLU A 1 336 ? -20.381 -47.666 21.195 1.00 46.56 336 GLU A N 1
ATOM 2620 C CA . GLU A 1 336 ? -21.463 -47.227 22.060 1.00 46.56 336 GLU A CA 1
ATOM 2621 C C . GLU A 1 336 ? -21.191 -47.270 23.576 1.00 46.56 336 GLU A C 1
ATOM 2623 O O . GLU A 1 336 ? -20.492 -48.131 24.104 1.00 46.56 336 GLU A O 1
ATOM 2628 N N . ASN A 1 337 ? -21.973 -46.429 24.260 1.00 46.81 337 ASN A N 1
ATOM 2629 C CA . ASN A 1 337 ? -22.543 -46.633 25.593 1.00 46.81 337 ASN A CA 1
ATOM 2630 C C . ASN A 1 337 ? -21.612 -46.625 26.813 1.00 46.81 337 ASN A C 1
ATOM 2632 O O . ASN A 1 337 ? -21.125 -47.653 27.278 1.00 46.81 337 ASN A O 1
ATOM 2636 N N . ARG A 1 338 ? -21.642 -45.493 27.532 1.00 40.38 338 ARG A N 1
ATOM 2637 C CA . ARG A 1 338 ? -21.806 -45.558 28.990 1.00 40.38 338 ARG A CA 1
ATOM 2638 C C . ARG A 1 338 ? -22.592 -44.372 29.540 1.00 40.38 338 ARG A C 1
ATOM 2640 O O . ARG A 1 338 ? -22.051 -43.330 29.889 1.00 40.38 338 ARG A O 1
ATOM 2647 N N . ALA A 1 339 ? -23.899 -44.577 29.640 1.00 51.41 339 ALA A N 1
ATOM 2648 C CA . ALA A 1 339 ? -24.758 -43.843 30.550 1.00 51.41 339 ALA A CA 1
ATOM 2649 C C . ALA A 1 339 ? -24.686 -44.462 31.961 1.00 51.41 339 ALA A C 1
ATOM 2651 O O . ALA A 1 339 ? -24.656 -45.680 32.103 1.00 51.41 339 ALA A O 1
ATOM 2652 N N . ARG A 1 340 ? -24.750 -43.586 32.974 1.00 45.59 340 ARG A N 1
ATOM 2653 C CA . ARG A 1 340 ? -25.394 -43.764 34.293 1.00 45.59 340 ARG A CA 1
ATOM 2654 C C . ARG A 1 340 ? -25.006 -44.988 35.145 1.00 45.59 340 ARG A C 1
ATOM 2656 O O . ARG A 1 340 ? -25.519 -46.080 34.924 1.00 45.59 340 ARG A O 1
ATOM 2663 N N . ARG A 1 341 ? -24.280 -44.733 36.244 1.00 50.06 341 ARG A N 1
ATOM 2664 C CA . ARG A 1 341 ? -24.626 -45.112 37.640 1.00 50.06 341 ARG A CA 1
ATOM 2665 C C . ARG A 1 341 ? -23.451 -44.822 38.586 1.00 50.06 341 ARG A C 1
ATOM 2667 O O . ARG A 1 341 ? -22.426 -45.486 38.464 1.00 50.06 341 ARG A O 1
ATOM 2674 N N . ALA A 1 342 ? -23.661 -43.878 39.504 1.00 52.25 342 ALA A N 1
ATOM 2675 C CA . ALA A 1 342 ? -23.275 -43.838 40.925 1.00 52.25 342 ALA A CA 1
ATOM 2676 C C . ALA A 1 342 ? -23.224 -42.372 41.361 1.00 52.25 342 ALA A C 1
ATOM 2678 O O . ALA A 1 342 ? -22.389 -41.632 40.796 1.00 52.25 342 ALA A O 1
#

Sequence (342 aa):
MLLYDLCREQCGLLLASRTTMEAGAPAVGGARAAQSGPQQVEPKRLKMSLFVDSVDDGSFALLAIEDYSSRLKFFKQLYGDVPVPQIPTREELSALQSRLLEDESPFVNFRVWTPGQRKRLREEKTKRWTLDDGVPTKVISASTPSLAQRRESFVIFKHAMVMLEQSSFADFERYKSAVEGLTETFGDYWSVVVEANEVMRSSHIGSYKDANPQLPWGECFVLAADDAGFWRCHVDHKVMRLHFTDTEDPQKSGKGRGPRQRASKDVSQQFCYAYQDGRHTGDKCKDGRIHLCQGCNGRRDLPRGRNLCPKAAAAKASAASKGELAGSKPEGASPENRARRA

Radius of gyration: 30.31 Å; chains: 1; bounding box: 76×82×93 Å

pLDDT: mean 77.02, std 21.76, range [31.27, 98.44]